Protein AF-A0A9P7K5M2-F1 (afdb_monomer_lite)

Organism: NCBI:txid117069

Radius of gyration: 24.48 Å; chains: 1; bounding box: 54×56×89 Å

Sequence (352 aa):
MKEAHQLIMLIPVVLNLMGNLEMNLSARLATSANVGDLDDLTLRRSIILGNLSLLQVQAAVVSFIASGIALLISLALPRIAVDPPLPVPSNDTSTVNMTARAIYHIMLDPRRPVTPIIYPPPDSSGALTLVNLVMVASTAMIASCLSSIALGSLMCSLIVVCRKYGRDPDNIAPPIASCLGDLFTLCFIGVTSTILILVLHTPVPFILGIVVVLFATTCLIFTLRNKHVRPLLTQGWSPLFGAMVISSGTGIVLDRFVSRYDGFALLAVVISGLPGSVGSILVSRLSTSLHAAALSLAPSIVTAGGSSVPEPSTKLVMMTLLFVTLPVEIIFLAMLHFFGWLHLPFFFVALS

InterPro domains:
  IPR006667 SLC41A/MgtE, integral membrane domain [PF01769] (11-188)
  IPR036739 SLC41A/MgtE divalent cation transporters, integral membrane domain superfamily [G3DSA:1.10.357.20] (1-198)
  IPR036739 SLC41A/MgtE divalent cation transporters, integral membrane domain superfamily [SSF161093] (3-195)
  IPR036739 SLC41A/MgtE divalent cation transporters, integral membrane domain superfamily [SSF161093] (228-344)
  IPR045349 SLC41A divalent cation transporter [PTHR16228] (2-343)

pLDDT: mean 71.44, std 16.45, range [33.62, 95.19]

Structure (mmCIF, N/CA/C/O backbone):
data_AF-A0A9P7K5M2-F1
#
_entry.id   AF-A0A9P7K5M2-F1
#
loop_
_atom_site.group_PDB
_atom_site.id
_atom_site.type_symbol
_atom_site.label_atom_id
_atom_site.label_alt_id
_atom_site.label_comp_id
_atom_site.label_asym_id
_atom_site.label_entity_id
_atom_site.label_seq_id
_atom_site.pdbx_PDB_ins_code
_atom_site.Cartn_x
_atom_site.Cartn_y
_atom_site.Cartn_z
_atom_site.occupancy
_atom_site.B_iso_or_equiv
_atom_site.auth_seq_id
_atom_site.auth_comp_id
_atom_site.auth_asym_id
_atom_site.auth_atom_id
_atom_site.pdbx_PDB_model_num
ATOM 1 N N . MET A 1 1 ? 11.756 0.057 -22.470 1.00 44.62 1 MET A N 1
ATOM 2 C CA . MET A 1 1 ? 11.614 -1.383 -22.120 1.00 44.62 1 MET A CA 1
ATOM 3 C C . MET A 1 1 ? 12.306 -1.781 -20.806 1.00 44.62 1 MET A C 1
ATOM 5 O O . MET A 1 1 ? 11.756 -2.613 -20.099 1.00 44.62 1 MET A O 1
ATOM 9 N N . LYS A 1 2 ? 13.452 -1.186 -20.411 1.00 51.56 2 LYS A N 1
ATOM 10 C CA . LYS A 1 2 ? 14.067 -1.443 -19.083 1.00 51.56 2 LYS A CA 1
ATOM 11 C C . LYS A 1 2 ? 13.142 -1.076 -17.908 1.00 51.56 2 LYS A C 1
ATOM 13 O O . LYS A 1 2 ? 13.060 -1.832 -16.949 1.00 51.56 2 LYS A O 1
ATOM 18 N N . GLU A 1 3 ? 12.413 0.028 -18.029 1.00 55.22 3 GLU A N 1
ATOM 19 C CA . GLU A 1 3 ? 11.471 0.511 -17.005 1.00 55.22 3 GLU A CA 1
ATOM 20 C C . GLU A 1 3 ? 10.227 -0.374 -16.883 1.00 55.22 3 GLU A C 1
ATOM 22 O O . GLU A 1 3 ? 9.698 -0.544 -15.791 1.00 55.22 3 GLU A O 1
ATOM 27 N N . ALA A 1 4 ? 9.800 -1.006 -17.983 1.00 60.38 4 ALA A N 1
ATOM 28 C CA . ALA A 1 4 ? 8.683 -1.948 -17.962 1.00 60.38 4 ALA A CA 1
ATOM 29 C C . ALA A 1 4 ? 9.015 -3.188 -17.113 1.00 60.38 4 ALA A C 1
ATOM 31 O O . ALA A 1 4 ? 8.188 -3.620 -16.322 1.00 60.38 4 ALA A O 1
ATOM 32 N N . HIS A 1 5 ? 10.245 -3.711 -17.200 1.00 63.94 5 HIS A N 1
ATOM 33 C CA . HIS A 1 5 ? 10.688 -4.835 -16.360 1.00 63.94 5 HIS A CA 1
ATOM 34 C C . HIS A 1 5 ? 10.764 -4.445 -14.878 1.00 63.94 5 HIS A C 1
ATOM 36 O O . HIS A 1 5 ? 10.301 -5.183 -14.013 1.00 63.94 5 HIS A O 1
ATOM 42 N N . GLN A 1 6 ? 11.308 -3.259 -14.581 1.00 67.25 6 GLN A N 1
ATOM 43 C CA . GLN A 1 6 ? 11.378 -2.743 -13.208 1.00 67.25 6 GLN A CA 1
ATOM 44 C C . GLN A 1 6 ? 9.984 -2.607 -12.594 1.00 67.25 6 GLN A C 1
ATOM 46 O O . GLN A 1 6 ? 9.783 -2.967 -11.437 1.00 67.25 6 GLN A O 1
ATOM 51 N N . LEU A 1 7 ? 9.014 -2.148 -13.386 1.00 67.44 7 LEU A N 1
ATOM 52 C CA . LEU A 1 7 ? 7.631 -2.053 -12.953 1.00 67.44 7 LEU A CA 1
ATOM 53 C C . LEU A 1 7 ? 6.995 -3.434 -12.738 1.00 67.44 7 LEU A C 1
ATOM 55 O O . LEU A 1 7 ? 6.324 -3.623 -11.732 1.00 67.44 7 LEU A O 1
ATOM 59 N N . ILE A 1 8 ? 7.234 -4.413 -13.619 1.00 69.44 8 ILE A N 1
ATOM 60 C CA . ILE A 1 8 ? 6.672 -5.766 -13.466 1.00 69.44 8 ILE A CA 1
ATOM 61 C C . ILE A 1 8 ? 7.211 -6.463 -12.210 1.00 69.44 8 ILE A C 1
ATOM 63 O O . ILE A 1 8 ? 6.439 -7.062 -11.464 1.00 69.44 8 ILE A O 1
ATOM 67 N N . ME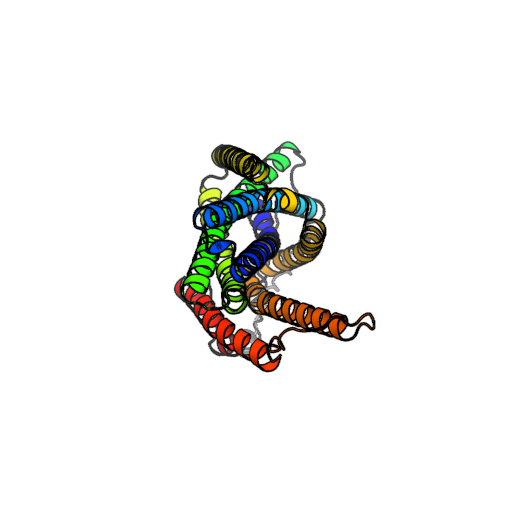T A 1 9 ? 8.509 -6.334 -11.928 1.00 72.00 9 MET A N 1
ATOM 68 C CA . MET A 1 9 ? 9.115 -6.864 -10.702 1.00 72.00 9 MET A CA 1
ATOM 69 C C . MET A 1 9 ? 8.541 -6.204 -9.436 1.00 72.00 9 MET A C 1
ATOM 71 O O . MET A 1 9 ? 8.478 -6.830 -8.378 1.00 72.00 9 MET A O 1
ATOM 75 N N . LEU A 1 10 ? 8.101 -4.948 -9.549 1.00 74.75 10 LEU A N 1
ATOM 76 C CA . LEU A 1 10 ? 7.533 -4.164 -8.458 1.00 74.75 10 LEU A CA 1
ATOM 77 C C . LEU A 1 10 ? 6.061 -4.507 -8.171 1.00 74.75 10 LEU A C 1
ATOM 79 O O . LEU A 1 10 ? 5.619 -4.309 -7.040 1.00 74.75 10 LEU A O 1
ATOM 83 N N . ILE A 1 11 ? 5.313 -5.051 -9.141 1.00 76.56 11 ILE A N 1
ATOM 84 C CA . ILE A 1 11 ? 3.877 -5.353 -8.995 1.00 76.56 11 ILE A CA 1
ATOM 85 C C . ILE A 1 11 ? 3.596 -6.262 -7.780 1.00 76.56 11 ILE A C 1
ATOM 87 O O . ILE A 1 11 ? 2.839 -5.830 -6.911 1.00 76.56 11 ILE A O 1
ATOM 91 N N . PRO A 1 12 ? 4.214 -7.454 -7.620 1.00 75.81 12 PRO A N 1
ATOM 92 C CA . PRO A 1 12 ? 3.943 -8.319 -6.462 1.00 75.81 12 PRO A CA 1
ATOM 93 C C . PRO A 1 12 ? 4.334 -7.679 -5.133 1.00 75.81 12 PRO A C 1
ATOM 95 O O . PRO A 1 12 ? 3.677 -7.874 -4.110 1.00 75.81 12 PRO A O 1
ATOM 98 N N . VAL A 1 13 ? 5.417 -6.899 -5.151 1.00 81.31 13 VAL A N 1
ATOM 99 C CA . VAL A 1 13 ? 5.930 -6.204 -3.972 1.00 81.31 13 VAL A CA 1
ATOM 100 C C . VAL A 1 13 ? 4.923 -5.158 -3.518 1.00 81.31 13 VAL A C 1
ATOM 102 O O . VAL A 1 13 ? 4.489 -5.199 -2.371 1.00 81.31 13 VAL A O 1
ATOM 105 N N . VAL A 1 14 ? 4.496 -4.269 -4.414 1.00 79.50 14 VAL A N 1
ATOM 106 C CA . VAL A 1 14 ? 3.551 -3.196 -4.087 1.00 79.50 14 VAL A CA 1
ATOM 107 C C . VAL A 1 14 ? 2.183 -3.752 -3.711 1.00 79.50 14 VAL A C 1
ATOM 109 O O . VAL A 1 14 ? 1.640 -3.309 -2.706 1.00 79.50 14 VAL A O 1
ATOM 112 N N . LEU A 1 15 ? 1.660 -4.746 -4.438 1.00 77.69 15 LEU A N 1
ATOM 113 C CA . LEU A 1 15 ? 0.367 -5.365 -4.121 1.00 77.69 15 LEU A CA 1
ATOM 114 C C . LEU A 1 15 ? 0.350 -5.957 -2.711 1.00 77.69 15 LEU A C 1
ATOM 116 O O . LEU A 1 15 ? -0.473 -5.572 -1.885 1.00 77.69 15 LEU A O 1
ATOM 120 N N . ASN A 1 16 ? 1.322 -6.818 -2.398 1.00 80.00 16 ASN A N 1
ATOM 121 C CA . ASN A 1 16 ? 1.385 -7.470 -1.093 1.00 80.00 16 ASN A CA 1
ATOM 122 C C . ASN A 1 16 ? 1.543 -6.453 0.048 1.00 80.00 16 ASN A C 1
ATOM 124 O O . ASN A 1 16 ? 0.933 -6.572 1.109 1.00 80.00 16 ASN A O 1
ATOM 128 N N . LEU A 1 17 ? 2.380 -5.434 -0.146 1.00 82.44 17 LEU A N 1
ATOM 129 C CA . LEU A 1 17 ? 2.609 -4.427 0.885 1.00 82.44 17 LEU A CA 1
ATOM 130 C C . LEU A 1 17 ? 1.384 -3.542 1.100 1.00 82.44 17 LEU A C 1
ATOM 132 O O . LEU A 1 17 ? 1.062 -3.217 2.242 1.00 82.44 17 LEU A O 1
ATOM 136 N N . MET A 1 18 ? 0.690 -3.197 0.022 1.00 82.81 18 MET A N 1
ATOM 137 C CA . MET A 1 18 ? -0.519 -2.394 0.070 1.00 82.81 18 MET A CA 1
ATOM 138 C C . MET A 1 18 ? -1.658 -3.130 0.776 1.00 82.81 18 MET A C 1
ATOM 140 O O . MET A 1 18 ? -2.209 -2.604 1.745 1.00 82.81 18 MET A O 1
ATOM 144 N N . GLY A 1 19 ? -1.913 -4.383 0.388 1.00 79.06 19 GLY A N 1
ATOM 145 C CA . GLY A 1 19 ? -2.922 -5.218 1.035 1.00 79.06 19 GLY A CA 1
ATOM 146 C C . GLY A 1 19 ? -2.669 -5.368 2.538 1.00 79.06 19 GLY A C 1
ATOM 147 O O . GLY A 1 19 ? -3.594 -5.264 3.343 1.00 79.06 19 GLY A O 1
ATOM 148 N N . ASN A 1 20 ? -1.403 -5.497 2.955 1.00 81.56 20 ASN A N 1
ATOM 149 C CA . ASN A 1 20 ? -1.042 -5.544 4.376 1.00 81.56 20 ASN A CA 1
ATOM 150 C C . ASN A 1 20 ? -1.343 -4.229 5.119 1.00 81.56 20 ASN A C 1
ATOM 152 O O . ASN A 1 20 ? -1.830 -4.258 6.254 1.00 81.56 20 ASN A O 1
ATOM 156 N N . LEU A 1 21 ? -1.073 -3.073 4.504 1.00 87.06 21 LEU A N 1
ATOM 157 C CA . LEU A 1 21 ? -1.370 -1.764 5.096 1.00 87.06 21 LEU A CA 1
ATOM 158 C C . LEU A 1 21 ? -2.879 -1.536 5.252 1.00 87.06 21 LEU A C 1
ATOM 160 O O . LEU A 1 21 ? -3.339 -1.065 6.296 1.00 87.06 21 LEU A O 1
ATOM 164 N N . GLU A 1 22 ? -3.651 -1.901 4.235 1.00 85.81 22 GLU A N 1
ATOM 165 C CA . GLU A 1 22 ? -5.105 -1.736 4.194 1.00 85.81 22 GLU A CA 1
ATOM 166 C C . GLU A 1 22 ? -5.815 -2.704 5.139 1.00 85.81 22 GLU A C 1
ATOM 168 O O . GLU A 1 22 ? -6.738 -2.314 5.859 1.00 85.81 22 GLU A O 1
ATOM 173 N N . MET A 1 23 ? -5.331 -3.941 5.234 1.00 81.94 23 MET A N 1
ATOM 174 C CA . MET A 1 23 ? -5.816 -4.907 6.214 1.00 81.94 23 MET A CA 1
ATOM 175 C C . MET A 1 23 ? -5.532 -4.435 7.645 1.00 81.94 23 MET A C 1
ATOM 177 O O . MET A 1 23 ? -6.403 -4.519 8.513 1.00 81.94 23 MET A O 1
ATOM 181 N N . ASN A 1 24 ? -4.351 -3.861 7.898 1.00 85.12 24 ASN A N 1
ATOM 182 C CA . ASN A 1 24 ? -4.028 -3.286 9.201 1.00 85.12 24 ASN A CA 1
ATOM 183 C C . ASN A 1 24 ? -4.900 -2.061 9.526 1.00 85.12 24 ASN A C 1
ATOM 185 O O . ASN A 1 24 ? -5.327 -1.886 10.668 1.00 85.12 24 ASN A O 1
ATOM 189 N N . LEU A 1 25 ? -5.189 -1.205 8.540 1.00 89.00 25 LEU A N 1
ATOM 190 C CA . LEU A 1 25 ? -6.173 -0.127 8.675 1.00 89.00 25 LEU A CA 1
ATOM 191 C C . LEU A 1 25 ? -7.558 -0.678 9.051 1.00 89.00 25 LEU A C 1
ATOM 193 O O . LEU A 1 25 ? -8.164 -0.196 10.010 1.00 89.00 25 LEU A O 1
ATOM 197 N N . SER A 1 26 ? -8.032 -1.693 8.326 1.00 85.31 26 SER A N 1
ATOM 198 C CA . SER A 1 26 ? -9.338 -2.318 8.550 1.00 85.31 26 SER A CA 1
ATOM 199 C C . SER A 1 26 ? -9.457 -2.878 9.963 1.00 85.31 26 SER A C 1
ATOM 201 O O . SER A 1 26 ? -10.406 -2.545 10.666 1.00 85.31 26 SER A O 1
ATOM 203 N N . ALA A 1 27 ? -8.482 -3.677 10.406 1.00 83.31 27 ALA A N 1
ATOM 204 C CA . ALA A 1 27 ? -8.499 -4.287 11.735 1.00 83.31 27 ALA A CA 1
ATOM 205 C C . ALA A 1 27 ? -8.528 -3.228 12.854 1.00 83.31 27 ALA A C 1
ATOM 207 O O . ALA A 1 27 ? -9.290 -3.340 13.815 1.00 83.31 27 ALA A O 1
ATOM 208 N N . ARG A 1 28 ? -7.747 -2.146 12.708 1.00 86.38 28 ARG A N 1
ATOM 209 C CA . ARG A 1 28 ? -7.727 -1.038 13.678 1.00 86.38 28 ARG A CA 1
ATOM 210 C C . ARG A 1 28 ? -9.072 -0.330 13.769 1.00 86.38 28 ARG A C 1
ATOM 212 O O . ARG A 1 28 ? -9.585 -0.123 14.864 1.00 86.38 28 ARG A O 1
ATOM 219 N N . LEU A 1 29 ? -9.647 0.036 12.625 1.00 89.06 29 LEU A N 1
ATOM 220 C CA . LEU A 1 29 ? -10.938 0.716 12.584 1.00 89.06 29 LEU A CA 1
ATOM 221 C C . LEU A 1 29 ? -12.078 -0.181 13.066 1.00 89.06 29 LEU A C 1
ATOM 223 O O . LEU A 1 29 ? -12.982 0.316 13.731 1.00 89.06 29 LEU A O 1
ATOM 227 N N . ALA A 1 30 ? -12.032 -1.479 12.776 1.00 84.69 30 ALA A N 1
ATOM 228 C CA . ALA A 1 30 ? -13.006 -2.440 13.273 1.00 84.69 30 ALA A CA 1
ATOM 229 C C . ALA A 1 30 ? -12.915 -2.601 14.799 1.00 84.69 30 ALA A C 1
ATOM 231 O O . ALA A 1 30 ? -13.936 -2.552 15.481 1.00 84.69 30 ALA A O 1
ATOM 232 N N . THR A 1 31 ? -11.698 -2.630 15.354 1.00 86.19 31 THR A N 1
ATOM 233 C CA . THR A 1 31 ? -11.488 -2.608 16.811 1.00 86.19 31 THR A CA 1
ATOM 234 C C . THR A 1 31 ? -12.076 -1.338 17.431 1.00 86.19 31 THR A C 1
ATOM 236 O O . THR A 1 31 ? -12.868 -1.421 18.366 1.00 86.19 31 THR A O 1
ATOM 239 N N . SER A 1 32 ? -11.773 -0.157 16.877 1.00 85.44 32 SER A N 1
ATOM 240 C CA . SER A 1 32 ? -12.361 1.111 17.339 1.00 85.44 32 SER A CA 1
ATOM 241 C C . SER A 1 32 ? -13.887 1.146 17.193 1.00 85.44 32 SER A C 1
ATOM 243 O O . SER A 1 32 ? -14.575 1.729 18.029 1.00 85.44 32 SER A O 1
ATOM 245 N N . ALA A 1 33 ? -14.442 0.510 16.159 1.00 85.25 33 ALA A N 1
ATOM 246 C CA . ALA A 1 33 ? -15.885 0.380 15.988 1.00 85.25 33 ALA A CA 1
ATOM 247 C C . ALA A 1 33 ? -16.508 -0.482 17.091 1.00 85.25 33 ALA A C 1
ATOM 249 O O . ALA A 1 33 ? -17.549 -0.115 17.628 1.00 85.25 33 ALA A O 1
ATOM 250 N N . ASN A 1 34 ? -15.868 -1.599 17.445 1.00 83.44 34 ASN A N 1
ATOM 251 C CA . ASN A 1 34 ? -16.347 -2.521 18.474 1.00 83.44 34 ASN A CA 1
ATOM 252 C C . ASN A 1 34 ? -16.224 -1.927 19.886 1.00 83.44 34 ASN A C 1
ATOM 254 O O . ASN A 1 34 ? -17.122 -2.124 20.702 1.00 83.44 34 ASN A O 1
ATOM 258 N N . VAL A 1 35 ? -15.189 -1.120 20.139 1.00 85.69 35 VAL A N 1
ATOM 259 C CA . VAL A 1 35 ? -15.031 -0.337 21.381 1.00 85.69 35 VAL A CA 1
ATOM 260 C C . VAL A 1 35 ? -16.064 0.798 21.495 1.00 85.69 35 VAL A C 1
ATOM 262 O O . VAL A 1 35 ? -16.379 1.229 22.600 1.00 85.69 35 VAL A O 1
ATOM 265 N N . GLY A 1 36 ? -16.647 1.250 20.379 1.00 84.12 36 GLY A N 1
ATOM 266 C CA . GLY A 1 36 ? -17.637 2.336 20.348 1.00 84.12 36 GLY A CA 1
ATOM 267 C C . GLY A 1 36 ? -17.045 3.730 20.112 1.00 84.12 36 GLY A C 1
ATOM 268 O O . GLY A 1 36 ? -17.782 4.711 20.061 1.00 84.12 36 GLY A O 1
ATOM 269 N N . ASP A 1 37 ? -15.737 3.839 19.860 1.00 85.75 37 ASP A N 1
ATOM 270 C CA . ASP A 1 37 ? -15.067 5.116 19.560 1.00 85.75 37 ASP A CA 1
ATOM 271 C C . ASP A 1 37 ? -15.611 5.789 18.283 1.00 85.75 37 ASP A C 1
ATOM 273 O O . ASP A 1 37 ? -15.456 6.994 18.077 1.00 85.75 37 ASP A O 1
ATOM 277 N N . LEU A 1 38 ? -16.244 5.010 17.397 1.00 87.62 38 LEU A N 1
ATOM 278 C CA . LEU A 1 38 ? -16.845 5.508 16.157 1.00 87.62 38 LEU A CA 1
ATOM 279 C C . LEU A 1 38 ? -18.296 5.996 16.318 1.00 87.62 38 LEU A C 1
ATOM 281 O O . LEU A 1 38 ? -18.880 6.461 15.332 1.00 87.62 38 LEU A O 1
ATOM 285 N N . ASP A 1 39 ? -18.886 5.897 17.511 1.00 88.00 39 ASP A N 1
ATOM 286 C CA . ASP A 1 39 ? -20.265 6.335 17.746 1.00 88.00 39 ASP A CA 1
ATOM 287 C C . ASP A 1 39 ? -20.352 7.867 17.860 1.00 88.00 39 ASP A C 1
ATOM 289 O O . ASP A 1 39 ? -21.300 8.476 17.357 1.00 88.00 39 ASP A O 1
ATOM 293 N N . ASP A 1 40 ? -19.319 8.512 18.416 1.00 90.56 40 ASP A N 1
ATOM 294 C CA . ASP A 1 40 ? -19.197 9.970 18.400 1.00 90.56 40 ASP A CA 1
ATOM 295 C C . ASP A 1 40 ? -18.689 10.489 17.045 1.00 90.56 40 ASP A C 1
ATOM 297 O O . ASP A 1 40 ? -17.671 10.052 16.508 1.00 90.56 40 ASP A O 1
ATOM 301 N N . LEU A 1 41 ? -19.377 11.492 16.493 1.00 87.88 41 LEU A N 1
ATOM 302 C CA . LEU A 1 41 ? -19.082 12.047 15.172 1.00 87.88 41 LEU A CA 1
ATOM 303 C C . LEU A 1 41 ? -17.735 12.776 15.120 1.00 87.88 41 LEU A C 1
ATOM 305 O O . LEU A 1 41 ? -17.086 12.767 14.066 1.00 87.88 41 LEU A O 1
ATOM 309 N N . THR A 1 42 ? -17.319 13.425 16.212 1.00 89.88 42 THR A N 1
ATOM 310 C CA . THR A 1 42 ? -16.059 14.179 16.236 1.00 89.88 42 THR A CA 1
ATOM 311 C C . THR A 1 42 ? -14.863 13.247 16.375 1.00 89.88 42 THR A C 1
ATOM 313 O O . THR A 1 42 ? -13.918 13.339 15.581 1.00 89.88 42 THR A O 1
ATOM 316 N N . LEU A 1 43 ? -14.954 12.276 17.285 1.00 89.69 43 LEU A N 1
ATOM 317 C CA . LEU A 1 43 ? -13.951 11.237 17.468 1.00 89.69 43 LEU A CA 1
ATOM 318 C C . LEU A 1 43 ? -13.832 10.353 16.223 1.00 89.69 43 LEU A C 1
ATOM 320 O O . LEU A 1 43 ? -12.728 10.177 15.706 1.00 89.69 43 LEU A O 1
ATOM 324 N N . ARG A 1 44 ? -14.957 9.916 15.642 1.00 92.62 44 ARG A N 1
ATOM 325 C CA . ARG A 1 44 ? -14.985 9.150 14.388 1.00 92.62 44 ARG A CA 1
ATOM 326 C C . ARG A 1 44 ? -14.240 9.854 13.263 1.00 92.62 44 ARG A C 1
ATOM 328 O O . ARG A 1 44 ? -13.422 9.232 12.590 1.00 92.62 44 ARG A O 1
ATOM 335 N N . ARG A 1 45 ? -14.512 11.144 13.028 1.00 91.75 45 ARG A N 1
ATOM 336 C CA . ARG A 1 45 ? -13.825 11.910 11.972 1.00 91.75 45 ARG A CA 1
ATOM 337 C C . ARG A 1 45 ? -12.329 12.021 12.247 1.00 91.75 45 ARG A C 1
ATOM 339 O O . ARG A 1 45 ? -11.545 11.852 11.319 1.00 91.75 45 ARG A O 1
ATOM 346 N N . SER A 1 46 ? -11.940 12.260 13.499 1.00 92.19 46 SER A N 1
ATOM 347 C CA . SER A 1 46 ? -10.531 12.318 13.897 1.00 92.19 46 SER A CA 1
ATOM 348 C C . SER A 1 46 ? -9.815 10.983 13.658 1.00 92.19 46 SER A C 1
ATOM 350 O O . SER A 1 46 ? -8.740 10.963 13.059 1.00 92.19 46 SER A O 1
ATOM 352 N N . ILE A 1 47 ? -10.426 9.860 14.046 1.00 92.12 47 ILE A N 1
ATOM 353 C CA . ILE A 1 47 ? -9.865 8.515 13.861 1.00 92.12 47 ILE A CA 1
ATOM 354 C C . ILE A 1 47 ? -9.780 8.158 12.373 1.00 92.12 47 ILE A C 1
ATOM 356 O O . ILE A 1 47 ? -8.725 7.714 11.922 1.00 92.12 47 ILE A O 1
ATOM 360 N N . ILE A 1 48 ? -10.849 8.376 11.600 1.00 93.50 48 ILE A N 1
ATOM 361 C CA . ILE A 1 48 ? -10.890 8.053 10.166 1.00 93.50 48 ILE A CA 1
ATOM 362 C C . ILE A 1 48 ? -9.864 8.882 9.395 1.00 93.50 48 ILE A C 1
ATOM 364 O O . ILE A 1 48 ? -9.032 8.319 8.689 1.00 93.50 48 ILE A O 1
ATOM 368 N N . LEU A 1 49 ? -9.880 10.211 9.546 1.00 93.75 49 LEU A N 1
ATOM 369 C CA . LEU A 1 49 ? -8.966 11.082 8.805 1.00 93.75 49 LEU A CA 1
ATOM 370 C C . LEU A 1 49 ? -7.512 10.858 9.217 1.00 93.75 49 LEU A C 1
ATOM 372 O O . LEU A 1 49 ? -6.638 10.861 8.357 1.00 93.75 49 LEU A O 1
ATOM 376 N N . GLY A 1 50 ? -7.249 10.632 10.509 1.00 93.62 50 GLY A N 1
ATOM 377 C CA . GLY A 1 50 ? -5.902 10.328 10.987 1.00 93.62 50 GLY A CA 1
ATOM 378 C C . GLY A 1 50 ? -5.371 9.012 10.428 1.00 93.62 50 GLY A C 1
ATOM 379 O O . GLY A 1 50 ? -4.225 8.936 9.997 1.00 93.62 50 GLY A O 1
ATOM 380 N N . ASN A 1 51 ? -6.196 7.966 10.401 1.00 93.62 51 ASN A N 1
ATOM 381 C CA . ASN A 1 51 ? -5.777 6.684 9.849 1.00 93.62 51 ASN A CA 1
ATOM 382 C C . ASN A 1 51 ? -5.635 6.726 8.319 1.00 93.62 51 ASN A C 1
ATOM 384 O O . ASN A 1 51 ? -4.720 6.104 7.783 1.00 93.62 51 ASN A O 1
ATOM 388 N N . LEU A 1 52 ? -6.471 7.499 7.618 1.00 94.00 52 LEU A N 1
ATOM 389 C CA . LEU A 1 52 ? -6.338 7.694 6.175 1.00 94.00 52 LEU A CA 1
ATOM 390 C C . LEU A 1 52 ? -5.063 8.476 5.827 1.00 94.00 52 LEU A C 1
ATOM 392 O O . LEU A 1 52 ? -4.353 8.095 4.900 1.00 94.00 52 LEU A O 1
ATOM 396 N N . SER A 1 53 ? -4.718 9.520 6.591 1.00 94.88 53 SER A N 1
ATOM 397 C CA . SER A 1 53 ? -3.457 10.249 6.399 1.00 94.88 53 SER A CA 1
ATOM 398 C C . SER A 1 53 ? -2.239 9.384 6.713 1.00 94.88 53 SER A C 1
ATOM 400 O O . SER A 1 53 ? -1.242 9.451 5.998 1.00 94.88 53 SER A O 1
ATOM 402 N N . LEU A 1 54 ? -2.320 8.539 7.745 1.00 94.56 54 LEU A N 1
ATOM 403 C CA . LEU A 1 54 ? -1.275 7.566 8.045 1.00 94.56 54 LEU A CA 1
ATOM 404 C C . LEU A 1 54 ? -1.089 6.580 6.887 1.00 94.56 54 LEU A C 1
ATOM 406 O O . LEU A 1 54 ? 0.051 6.321 6.506 1.00 94.56 54 LEU A O 1
ATOM 410 N N . LEU A 1 55 ? -2.185 6.073 6.310 1.00 93.56 55 LEU A N 1
ATOM 411 C CA . LEU A 1 55 ? -2.129 5.165 5.165 1.00 93.56 55 LEU A CA 1
ATOM 412 C C . LEU A 1 55 ? -1.391 5.811 3.982 1.00 93.56 55 LEU A C 1
ATOM 414 O O . LEU A 1 55 ? -0.561 5.151 3.366 1.00 93.56 55 LEU A O 1
ATOM 418 N N . GLN A 1 56 ? -1.612 7.105 3.715 1.00 94.94 56 GLN A N 1
ATOM 419 C CA . GLN A 1 56 ? -0.887 7.834 2.662 1.00 94.94 56 GLN A CA 1
ATOM 420 C C . GLN A 1 56 ? 0.619 7.911 2.922 1.00 94.94 56 GLN A C 1
ATOM 422 O O . GLN A 1 56 ? 1.423 7.692 2.018 1.00 94.94 56 GLN A O 1
ATOM 427 N N . VAL A 1 57 ? 1.018 8.199 4.164 1.00 94.38 57 VAL A N 1
ATOM 428 C CA . VAL A 1 57 ? 2.439 8.240 4.545 1.00 94.38 57 VAL A CA 1
ATOM 429 C C . VAL A 1 57 ? 3.077 6.865 4.374 1.00 94.38 57 VAL A C 1
ATOM 431 O O . VAL A 1 57 ? 4.155 6.753 3.792 1.00 94.38 57 VAL A O 1
ATOM 434 N N . GLN A 1 58 ? 2.410 5.817 4.862 1.00 93.19 58 GLN A N 1
ATOM 435 C CA . GLN A 1 58 ? 2.902 4.446 4.766 1.00 93.19 58 GLN A CA 1
ATOM 436 C C . GLN A 1 58 ? 3.013 4.006 3.302 1.00 93.19 58 GLN A C 1
ATOM 438 O O . GLN A 1 58 ? 4.079 3.546 2.906 1.00 93.19 58 GLN A O 1
ATOM 443 N N . ALA A 1 59 ? 1.983 4.227 2.480 1.00 91.50 59 ALA A N 1
ATOM 444 C CA . ALA A 1 59 ? 1.998 3.891 1.056 1.00 91.50 59 ALA A CA 1
ATOM 445 C C . ALA A 1 59 ? 3.145 4.595 0.309 1.00 91.50 59 ALA A C 1
ATOM 447 O O . ALA A 1 59 ? 3.911 3.944 -0.400 1.00 91.50 59 ALA A O 1
ATOM 448 N N . ALA A 1 60 ? 3.334 5.900 0.528 1.00 92.56 60 ALA A N 1
ATOM 449 C CA . ALA A 1 60 ? 4.399 6.665 -0.117 1.00 92.56 60 ALA A CA 1
ATOM 450 C C . ALA A 1 60 ? 5.804 6.157 0.260 1.00 92.56 60 ALA A C 1
ATOM 452 O O . ALA A 1 60 ? 6.639 5.934 -0.618 1.00 92.56 60 ALA A O 1
ATOM 453 N N . VAL A 1 61 ? 6.066 5.942 1.556 1.00 92.38 61 VAL A N 1
ATOM 454 C CA . VAL A 1 61 ? 7.369 5.457 2.049 1.00 92.38 61 VAL A CA 1
ATOM 455 C C . VAL A 1 61 ? 7.656 4.050 1.535 1.00 92.38 61 VAL A C 1
ATOM 457 O O . VAL A 1 61 ? 8.751 3.766 1.052 1.00 92.38 61 VAL A O 1
ATOM 460 N N . VAL A 1 62 ? 6.665 3.167 1.613 1.00 91.12 62 VAL A N 1
ATOM 461 C CA . VAL A 1 62 ? 6.804 1.764 1.234 1.00 91.12 62 VAL A CA 1
ATOM 462 C C . VAL A 1 62 ? 7.031 1.616 -0.270 1.00 91.12 62 VAL A C 1
ATOM 464 O O . VAL A 1 62 ? 7.948 0.897 -0.667 1.00 91.12 62 VAL A O 1
ATOM 467 N N . SER A 1 63 ? 6.288 2.349 -1.102 1.00 89.25 63 SER A N 1
ATOM 468 C CA . SER A 1 63 ? 6.474 2.358 -2.560 1.00 89.25 63 SER A CA 1
ATOM 469 C C . SER A 1 63 ? 7.828 2.931 -2.979 1.00 89.25 63 SER A C 1
ATOM 471 O O . SER A 1 63 ? 8.455 2.420 -3.911 1.00 89.25 63 SER A O 1
ATOM 473 N N . PHE A 1 64 ? 8.322 3.956 -2.277 1.00 90.38 64 PHE A N 1
ATOM 474 C CA . PHE A 1 64 ? 9.653 4.509 -2.523 1.00 90.38 64 PHE A CA 1
ATOM 475 C C . PHE A 1 64 ? 10.758 3.486 -2.222 1.00 90.38 64 PHE A C 1
ATOM 477 O O . PHE A 1 64 ? 11.626 3.239 -3.062 1.00 90.38 64 PHE A O 1
ATOM 484 N N . ILE A 1 65 ? 10.697 2.834 -1.055 1.00 90.38 65 ILE A N 1
ATOM 485 C CA . ILE A 1 65 ? 11.669 1.804 -0.659 1.00 90.38 65 ILE A CA 1
ATOM 486 C C . ILE A 1 65 ? 11.606 0.605 -1.612 1.00 90.38 65 ILE A C 1
ATOM 488 O O . ILE A 1 65 ? 12.647 0.144 -2.080 1.00 90.38 65 ILE A O 1
ATOM 492 N N . ALA A 1 66 ? 10.403 0.135 -1.952 1.00 86.69 66 ALA A N 1
ATOM 493 C CA . ALA A 1 66 ? 10.209 -0.972 -2.885 1.00 86.69 66 ALA A CA 1
ATOM 494 C C . ALA A 1 66 ? 10.815 -0.669 -4.267 1.00 86.69 66 ALA A C 1
ATOM 496 O O . ALA A 1 66 ? 11.480 -1.525 -4.850 1.00 86.69 66 ALA A O 1
ATOM 497 N N . SER A 1 67 ? 10.673 0.568 -4.753 1.00 85.44 67 SER A N 1
ATOM 498 C CA . SER A 1 67 ? 11.291 1.017 -6.009 1.00 85.44 67 SER A CA 1
ATOM 499 C C . SER A 1 67 ? 12.823 1.019 -5.932 1.00 85.44 67 SER A C 1
ATOM 501 O O . SER A 1 67 ? 13.494 0.599 -6.875 1.00 85.44 67 SER A O 1
ATOM 503 N N . GLY A 1 68 ? 13.390 1.430 -4.793 1.00 85.00 68 GLY A N 1
ATOM 504 C CA . GLY A 1 68 ? 14.831 1.354 -4.540 1.00 85.00 68 GLY A CA 1
ATOM 505 C C . GLY A 1 68 ? 15.358 -0.083 -4.537 1.00 85.00 68 GLY A C 1
ATOM 506 O O . GLY A 1 68 ? 16.363 -0.373 -5.184 1.00 85.00 68 GLY A O 1
ATOM 507 N N . ILE A 1 69 ? 14.652 -1.002 -3.873 1.00 83.31 69 ILE A N 1
ATOM 508 C CA . ILE A 1 69 ? 15.002 -2.429 -3.850 1.00 83.31 69 ILE A CA 1
ATOM 509 C C . ILE A 1 69 ? 14.910 -3.038 -5.252 1.00 83.31 69 ILE A C 1
ATOM 511 O O . ILE A 1 69 ? 15.839 -3.723 -5.674 1.00 83.31 69 ILE A O 1
ATOM 515 N N . ALA A 1 70 ? 13.846 -2.748 -6.004 1.00 78.88 70 ALA A N 1
ATOM 516 C CA . ALA A 1 70 ? 13.698 -3.219 -7.379 1.00 78.88 70 ALA A CA 1
ATOM 517 C C . ALA A 1 70 ? 14.857 -2.745 -8.274 1.00 78.88 70 ALA A C 1
ATOM 519 O O . ALA A 1 70 ? 15.355 -3.511 -9.102 1.00 78.88 70 ALA A O 1
ATOM 520 N N . LEU A 1 71 ? 15.347 -1.514 -8.077 1.00 78.50 71 LEU A N 1
ATOM 521 C CA . LEU A 1 71 ? 16.532 -1.014 -8.774 1.00 78.50 71 LEU A CA 1
ATOM 522 C C . LEU A 1 71 ? 17.797 -1.768 -8.361 1.00 78.50 71 LEU A C 1
ATOM 524 O O . LEU A 1 71 ? 18.542 -2.204 -9.237 1.00 78.50 71 LEU A O 1
ATOM 528 N N . LEU A 1 72 ? 18.034 -1.949 -7.058 1.00 80.56 72 LEU A N 1
ATOM 529 C CA . LEU A 1 72 ? 19.194 -2.693 -6.555 1.00 80.56 72 LEU A CA 1
ATOM 530 C C . LEU A 1 72 ? 19.228 -4.119 -7.116 1.00 80.56 72 LEU A C 1
ATOM 532 O O . LEU A 1 72 ? 20.268 -4.568 -7.590 1.00 80.56 72 LEU A O 1
ATOM 536 N N . ILE A 1 73 ? 18.081 -4.797 -7.136 1.00 75.75 73 ILE A N 1
ATOM 537 C CA . ILE A 1 73 ? 17.927 -6.135 -7.718 1.00 75.75 73 ILE A CA 1
ATOM 538 C C . ILE A 1 73 ? 18.197 -6.104 -9.227 1.00 75.75 73 ILE A C 1
ATOM 540 O O . ILE A 1 73 ? 18.939 -6.941 -9.739 1.00 75.75 73 ILE A O 1
ATOM 544 N N . SER A 1 74 ? 17.654 -5.109 -9.934 1.00 70.06 74 SER A N 1
ATOM 545 C CA . SER A 1 74 ? 17.870 -4.926 -11.376 1.00 70.06 74 SER A CA 1
ATOM 546 C C . SER A 1 74 ? 19.330 -4.645 -11.742 1.00 70.06 74 SER A C 1
ATOM 548 O O . SER A 1 74 ? 19.732 -4.917 -12.871 1.00 70.06 74 SER A O 1
ATOM 550 N N . LEU A 1 75 ? 20.106 -4.066 -10.820 1.00 72.19 75 LEU A N 1
ATOM 551 C CA . LEU A 1 75 ? 21.537 -3.817 -10.988 1.00 72.19 75 LEU A CA 1
ATOM 552 C C . LEU A 1 75 ? 22.377 -5.051 -10.630 1.00 72.19 75 LEU A C 1
ATOM 554 O O . LEU A 1 75 ? 23.387 -5.308 -11.279 1.00 72.19 75 LEU A O 1
ATOM 558 N N . ALA A 1 76 ? 21.968 -5.798 -9.602 1.00 71.69 76 ALA A N 1
ATOM 559 C CA . ALA A 1 76 ? 22.710 -6.940 -9.076 1.00 71.69 76 ALA A CA 1
ATOM 560 C C . ALA A 1 76 ? 22.545 -8.222 -9.908 1.00 71.69 76 ALA A C 1
ATOM 562 O O . ALA A 1 76 ? 23.469 -9.031 -9.955 1.00 71.69 76 ALA A O 1
ATOM 563 N N . LEU A 1 77 ? 21.392 -8.434 -10.553 1.00 61.09 77 LEU A N 1
ATOM 564 C CA . LEU A 1 77 ? 21.156 -9.608 -11.396 1.00 61.09 77 LEU A CA 1
ATOM 565 C C . LEU A 1 77 ? 21.737 -9.386 -12.805 1.00 61.09 77 LEU A C 1
ATOM 567 O O . LEU A 1 77 ? 21.233 -8.531 -13.541 1.00 61.09 77 LEU A O 1
ATOM 571 N N . PRO A 1 78 ? 22.740 -10.179 -13.243 1.00 49.16 78 PRO A N 1
ATOM 572 C CA . PRO A 1 78 ? 23.120 -10.232 -14.648 1.00 49.16 78 PRO A CA 1
ATOM 573 C C . PRO A 1 78 ? 21.889 -10.678 -15.432 1.00 49.16 78 PRO A C 1
ATOM 575 O O . PRO A 1 78 ? 21.301 -11.718 -15.122 1.00 49.16 78 PRO A O 1
ATOM 578 N N . ARG A 1 79 ? 21.471 -9.899 -16.435 1.00 52.47 79 ARG A N 1
ATOM 579 C CA . ARG A 1 79 ? 20.427 -10.355 -17.356 1.00 52.47 79 ARG A CA 1
ATOM 580 C C . ARG A 1 79 ? 20.945 -11.633 -18.002 1.00 52.47 79 ARG A C 1
ATOM 582 O O . ARG A 1 79 ? 21.889 -11.573 -18.784 1.00 52.47 79 ARG A O 1
ATOM 589 N N . ILE A 1 80 ? 20.380 -12.778 -17.624 1.00 39.97 80 ILE A N 1
ATOM 590 C CA . ILE A 1 80 ? 20.724 -14.062 -18.230 1.00 39.97 80 ILE A CA 1
ATOM 591 C C . ILE A 1 80 ? 20.304 -13.942 -19.692 1.00 39.97 80 ILE A C 1
ATOM 593 O O . ILE A 1 80 ? 19.111 -13.914 -19.999 1.00 39.97 80 ILE A O 1
ATOM 597 N N . ALA A 1 81 ? 21.292 -13.782 -20.571 1.00 37.97 81 ALA A N 1
ATOM 598 C CA . ALA A 1 81 ? 21.105 -13.929 -21.999 1.00 37.97 81 ALA A CA 1
ATOM 599 C C . ALA A 1 81 ? 20.570 -15.345 -22.211 1.00 37.97 81 ALA A C 1
ATOM 601 O O . ALA A 1 81 ? 21.249 -16.319 -21.899 1.00 37.97 81 ALA A O 1
ATOM 602 N N . VAL A 1 82 ? 19.316 -15.455 -22.639 1.00 44.06 82 VAL A N 1
ATOM 603 C CA . VAL A 1 82 ? 18.804 -16.735 -23.117 1.00 44.06 82 VAL A CA 1
ATOM 604 C C . VAL A 1 82 ? 19.527 -17.031 -24.419 1.00 44.06 82 VAL A C 1
ATOM 606 O O . VAL A 1 82 ? 19.687 -16.132 -25.247 1.00 44.06 82 VAL A O 1
ATOM 609 N N . ASP A 1 83 ? 20.015 -18.263 -24.530 1.00 33.62 83 ASP A N 1
ATOM 610 C CA . ASP A 1 83 ? 20.858 -18.727 -25.623 1.00 33.62 83 ASP A CA 1
ATOM 611 C C . ASP A 1 83 ? 20.306 -18.312 -26.997 1.00 33.62 83 ASP A C 1
ATOM 613 O O . ASP A 1 83 ? 19.081 -18.278 -27.190 1.00 33.62 83 ASP A O 1
ATOM 617 N N . PRO A 1 84 ? 21.188 -17.999 -27.966 1.00 36.34 84 PRO A N 1
ATOM 618 C CA . PRO A 1 84 ? 20.761 -17.711 -29.325 1.00 36.34 84 PRO A CA 1
ATOM 619 C C . PRO A 1 84 ? 19.891 -18.862 -29.853 1.00 36.34 84 PRO A C 1
ATOM 621 O O . PRO A 1 84 ? 20.129 -20.024 -29.506 1.00 36.34 84 PRO A O 1
ATOM 624 N N . PRO A 1 85 ? 18.874 -18.563 -30.682 1.00 42.59 85 PRO A N 1
ATOM 625 C CA . PRO A 1 85 ? 18.015 -19.597 -31.236 1.00 42.59 85 PRO A CA 1
ATOM 626 C C . PRO A 1 85 ? 18.883 -20.644 -31.940 1.00 42.59 85 PRO A C 1
ATOM 628 O O . PRO A 1 85 ? 19.766 -20.299 -32.727 1.00 42.59 85 PRO A O 1
ATOM 631 N N . LEU A 1 86 ? 18.643 -21.920 -31.619 1.00 48.06 86 LEU A N 1
ATOM 632 C CA . LEU A 1 86 ? 19.335 -23.043 -32.248 1.00 48.06 86 LEU A CA 1
ATOM 633 C C . LEU A 1 86 ? 19.263 -22.911 -33.781 1.00 48.06 86 LEU A C 1
ATOM 635 O O . LEU A 1 86 ? 18.222 -22.486 -34.296 1.00 48.06 86 LEU A O 1
ATOM 639 N N . PRO A 1 87 ? 20.329 -23.284 -34.516 1.00 40.38 87 PRO A N 1
ATOM 640 C CA . PRO A 1 87 ? 20.345 -23.199 -35.970 1.00 40.38 87 PRO A CA 1
ATOM 641 C C . PRO A 1 87 ? 19.142 -23.943 -36.549 1.00 40.38 87 PRO A C 1
ATOM 643 O O . PRO A 1 87 ? 18.911 -25.111 -36.230 1.00 40.38 87 PRO A O 1
ATOM 646 N N . VAL A 1 88 ? 18.367 -23.261 -37.392 1.00 48.44 88 VAL A N 1
ATOM 647 C CA . VAL A 1 88 ? 17.278 -23.884 -38.150 1.00 48.44 88 VAL A CA 1
ATOM 648 C C . VAL A 1 88 ? 17.894 -24.996 -39.011 1.00 48.44 88 VAL A C 1
ATOM 650 O O . VAL A 1 88 ? 18.802 -24.694 -39.789 1.00 48.44 88 VAL A O 1
ATOM 653 N N . PRO A 1 89 ? 17.455 -26.267 -38.895 1.00 46.28 89 PRO A N 1
ATOM 654 C CA . PRO A 1 89 ? 17.944 -27.324 -39.767 1.00 46.28 89 PRO A CA 1
ATOM 655 C C . PRO A 1 89 ? 17.575 -26.972 -41.207 1.00 46.28 89 PRO A C 1
ATOM 657 O O . PRO A 1 89 ? 16.411 -26.691 -41.501 1.00 46.28 89 PRO A O 1
ATOM 660 N N . SER A 1 90 ? 18.570 -26.960 -42.091 1.00 42.75 90 SER A N 1
ATOM 661 C CA . SER A 1 90 ? 18.382 -26.767 -43.525 1.00 42.75 90 SER A CA 1
ATOM 662 C C . SER A 1 90 ? 17.364 -27.772 -44.065 1.00 42.75 90 SER A C 1
ATOM 664 O O . SER A 1 90 ? 17.414 -28.957 -43.737 1.00 42.75 90 SER A O 1
ATOM 666 N N . ASN A 1 91 ? 16.427 -27.266 -44.868 1.00 51.00 91 ASN A N 1
ATOM 667 C CA . ASN A 1 91 ? 15.397 -28.038 -45.551 1.00 51.00 91 ASN A CA 1
ATOM 668 C C . ASN A 1 91 ? 16.003 -29.225 -46.306 1.00 51.00 91 ASN A C 1
ATOM 670 O O . ASN A 1 91 ? 16.560 -29.019 -47.376 1.00 51.00 91 ASN A O 1
ATOM 674 N N . ASP A 1 92 ? 15.781 -30.442 -45.809 1.00 40.03 92 ASP A N 1
ATOM 675 C CA . ASP A 1 92 ? 15.816 -31.644 -46.635 1.00 40.03 92 ASP A CA 1
ATOM 676 C C . ASP A 1 92 ? 14.553 -32.498 -46.422 1.00 40.03 92 ASP A C 1
ATOM 678 O O . ASP A 1 92 ? 14.239 -33.033 -45.357 1.00 40.03 92 ASP A O 1
ATOM 682 N N . THR A 1 93 ? 13.792 -32.512 -47.509 1.00 47.31 93 THR A N 1
ATOM 683 C CA . THR A 1 93 ? 12.697 -33.354 -47.994 1.00 47.31 93 THR A CA 1
ATOM 684 C C . THR A 1 93 ? 12.380 -34.661 -47.241 1.00 47.31 93 THR A C 1
ATOM 686 O O . THR A 1 93 ? 13.168 -35.599 -47.222 1.00 47.31 93 THR A O 1
ATOM 689 N N . SER A 1 94 ? 11.143 -34.790 -46.738 1.00 43.56 94 SER A N 1
ATOM 690 C CA . SER A 1 94 ? 10.344 -36.037 -46.804 1.00 43.56 94 SER A CA 1
ATOM 691 C C . SER A 1 94 ? 8.904 -35.794 -46.319 1.00 43.56 94 SER A C 1
ATOM 693 O O . SER A 1 94 ? 8.629 -35.513 -45.152 1.00 43.56 94 SER A O 1
ATOM 695 N N . THR A 1 95 ? 7.961 -35.901 -47.253 1.00 45.56 95 THR A N 1
ATOM 696 C CA . THR A 1 95 ? 6.528 -35.570 -47.137 1.00 45.56 95 THR A CA 1
ATOM 697 C C . THR A 1 95 ? 5.722 -36.479 -46.199 1.00 45.56 95 THR A C 1
ATOM 699 O O . THR A 1 95 ? 4.582 -36.160 -45.876 1.00 45.56 95 THR A O 1
ATOM 702 N N . VAL A 1 96 ? 6.308 -37.565 -45.688 1.00 44.81 96 VAL A N 1
ATOM 703 C CA . VAL A 1 96 ? 5.633 -38.514 -44.780 1.00 44.81 96 VAL A CA 1
ATOM 704 C C . VAL A 1 96 ? 5.643 -38.038 -43.318 1.00 44.81 96 VAL A C 1
ATOM 706 O O . VAL A 1 96 ? 4.777 -38.408 -42.533 1.00 44.81 96 VAL A O 1
ATOM 709 N N . ASN A 1 97 ? 6.544 -37.122 -42.954 1.00 53.38 97 ASN A N 1
ATOM 710 C CA . ASN A 1 97 ? 6.625 -36.589 -41.592 1.00 53.38 97 ASN A CA 1
ATOM 711 C C . ASN A 1 97 ? 5.691 -35.398 -41.334 1.00 53.38 97 ASN A C 1
ATOM 713 O O . ASN A 1 97 ? 5.656 -34.898 -40.216 1.00 53.38 97 ASN A O 1
ATOM 717 N N . MET A 1 98 ? 4.946 -34.913 -42.331 1.00 46.19 98 MET A N 1
ATOM 718 C CA . MET A 1 98 ? 4.170 -33.673 -42.211 1.00 46.19 98 MET A CA 1
ATOM 719 C C . MET A 1 98 ? 2.876 -33.864 -41.403 1.00 46.19 98 MET A C 1
ATOM 721 O O . MET A 1 98 ? 2.534 -33.006 -40.597 1.00 46.19 98 MET A O 1
ATOM 725 N N . THR A 1 99 ? 2.209 -35.015 -41.528 1.00 45.25 99 THR A N 1
ATOM 726 C CA . THR A 1 99 ? 1.002 -35.351 -40.749 1.00 45.25 99 THR A CA 1
ATOM 727 C C . THR A 1 99 ? 1.342 -35.767 -39.320 1.00 45.25 99 THR A C 1
ATOM 729 O O . THR A 1 99 ? 0.706 -35.295 -38.383 1.00 45.25 99 THR A O 1
ATOM 732 N N . ALA A 1 100 ? 2.402 -36.559 -39.127 1.00 46.12 100 ALA A N 1
ATOM 733 C CA . ALA A 1 100 ? 2.904 -36.905 -37.797 1.00 46.12 100 ALA A CA 1
ATOM 734 C C . ALA A 1 100 ? 3.441 -35.673 -37.045 1.00 46.12 100 ALA A C 1
ATOM 736 O O . ALA A 1 100 ? 3.141 -35.503 -35.866 1.00 46.12 100 ALA A O 1
ATOM 737 N N . ARG A 1 101 ? 4.157 -34.760 -37.726 1.00 49.75 101 ARG A N 1
ATOM 738 C CA . ARG A 1 101 ? 4.582 -33.473 -37.145 1.00 49.75 101 ARG A CA 1
ATOM 739 C C . ARG A 1 101 ? 3.406 -32.548 -36.870 1.00 49.75 101 ARG A C 1
ATOM 741 O O . ARG A 1 101 ? 3.409 -31.917 -35.824 1.00 49.75 101 ARG A O 1
ATOM 748 N N . ALA A 1 102 ? 2.399 -32.482 -37.741 1.00 48.22 102 ALA A N 1
ATOM 749 C CA . ALA A 1 102 ? 1.200 -31.684 -37.486 1.00 48.22 102 ALA A CA 1
ATOM 750 C C . ALA A 1 102 ? 0.435 -32.189 -36.253 1.00 48.22 102 ALA A C 1
ATOM 752 O O . ALA A 1 102 ? 0.049 -31.389 -35.412 1.00 48.22 102 ALA A O 1
ATOM 753 N N . ILE A 1 103 ? 0.292 -33.508 -36.088 1.00 45.97 103 ILE A N 1
ATOM 754 C CA . ILE A 1 103 ? -0.361 -34.103 -34.912 1.00 45.97 103 ILE A CA 1
ATOM 755 C C . ILE A 1 103 ? 0.472 -33.869 -33.641 1.00 45.97 103 ILE A C 1
ATOM 757 O O . ILE A 1 103 ? -0.090 -33.536 -32.601 1.00 45.97 103 ILE A O 1
ATOM 761 N N . TYR A 1 104 ? 1.804 -33.948 -33.725 1.00 45.34 104 TYR A N 1
ATOM 762 C CA . TYR A 1 104 ? 2.696 -33.633 -32.602 1.00 45.34 104 TYR A CA 1
ATOM 763 C C . TYR A 1 104 ? 2.651 -32.142 -32.221 1.00 45.34 104 TYR A C 1
ATOM 765 O O . TYR A 1 104 ? 2.599 -31.813 -31.043 1.00 45.34 104 TYR A O 1
ATOM 773 N N . HIS A 1 105 ? 2.597 -31.236 -33.202 1.00 43.19 105 HIS A N 1
ATOM 774 C CA . HIS A 1 105 ? 2.445 -29.794 -32.981 1.00 43.19 105 HIS A CA 1
ATOM 775 C C . HIS A 1 105 ? 1.055 -29.404 -32.467 1.00 43.19 105 HIS A C 1
ATOM 777 O O . HIS A 1 105 ? 0.930 -28.423 -31.751 1.00 43.19 105 HIS A O 1
ATOM 783 N N . ILE A 1 106 ? 0.006 -30.157 -32.800 1.00 47.75 106 ILE A N 1
ATOM 784 C CA . ILE A 1 106 ? -1.353 -29.888 -32.312 1.00 47.75 106 ILE A CA 1
ATOM 785 C C . ILE A 1 106 ? -1.561 -30.453 -30.896 1.00 47.75 106 ILE A C 1
ATOM 787 O O . ILE A 1 106 ? -2.297 -29.858 -30.113 1.00 47.75 106 ILE A O 1
ATOM 791 N N . MET A 1 107 ? -0.915 -31.573 -30.543 1.00 43.19 107 MET A N 1
ATOM 792 C CA . MET A 1 107 ? -1.085 -32.220 -29.230 1.00 43.19 107 MET A CA 1
ATOM 793 C C . MET A 1 107 ? -0.030 -31.843 -28.179 1.00 43.19 107 MET A C 1
ATOM 795 O O . MET A 1 107 ? -0.304 -31.961 -26.987 1.00 43.19 107 MET A O 1
ATOM 799 N N . LEU A 1 108 ? 1.162 -31.398 -28.585 1.00 41.91 108 LEU A N 1
ATOM 800 C CA . LEU A 1 108 ? 2.300 -31.116 -27.701 1.00 41.91 108 LEU A CA 1
ATOM 801 C C . LEU A 1 108 ? 3.005 -29.800 -28.072 1.00 41.91 108 LEU A C 1
ATOM 803 O O . LEU A 1 108 ? 4.233 -29.755 -28.086 1.00 41.91 108 LEU A O 1
ATOM 807 N N . ASP A 1 109 ? 2.267 -28.718 -28.344 1.00 37.62 109 ASP A N 1
ATOM 808 C CA . ASP A 1 109 ? 2.846 -27.367 -28.246 1.00 37.62 109 ASP A CA 1
ATOM 809 C C . ASP A 1 109 ? 2.598 -26.830 -26.824 1.00 37.62 109 ASP A C 1
ATOM 811 O O . ASP A 1 109 ? 1.574 -26.190 -26.558 1.00 37.62 109 ASP A O 1
ATOM 815 N N . PRO A 1 110 ? 3.500 -27.065 -25.850 1.00 41.22 110 PRO A N 1
ATOM 816 C CA . PRO A 1 110 ? 3.588 -26.145 -24.734 1.00 41.22 110 PRO A CA 1
ATOM 817 C C . PRO A 1 110 ? 3.945 -24.800 -25.360 1.00 41.22 110 PRO A C 1
ATOM 819 O O . PRO A 1 110 ? 5.048 -24.671 -25.890 1.00 41.22 110 PRO A O 1
ATOM 822 N N . ARG A 1 111 ? 2.987 -23.855 -25.365 1.00 40.38 111 ARG A N 1
ATOM 823 C CA . ARG A 1 111 ? 3.132 -22.473 -25.864 1.00 40.38 111 ARG A CA 1
ATOM 824 C C . ARG A 1 111 ? 4.601 -22.068 -25.818 1.00 40.38 111 ARG A C 1
ATOM 826 O O . ARG A 1 111 ? 5.162 -21.939 -24.725 1.00 40.38 111 ARG A O 1
ATOM 833 N N . ARG A 1 112 ? 5.241 -21.997 -26.990 1.00 38.59 112 ARG A N 1
ATOM 834 C CA . ARG A 1 112 ? 6.683 -21.773 -27.059 1.00 38.59 112 ARG A CA 1
ATOM 835 C C . ARG A 1 112 ? 7.019 -20.507 -26.268 1.00 38.59 112 ARG A C 1
ATOM 837 O O . ARG A 1 112 ? 6.355 -19.493 -26.477 1.00 38.59 112 ARG A O 1
ATOM 844 N N . PRO A 1 113 ? 8.035 -20.548 -25.392 1.00 41.44 113 PRO A N 1
ATOM 845 C CA . PRO A 1 113 ? 8.600 -19.347 -24.798 1.00 41.44 113 PRO A CA 1
ATOM 846 C C . PRO A 1 113 ? 8.914 -18.356 -25.910 1.00 41.44 113 PRO A C 1
ATOM 848 O O . PRO A 1 113 ? 9.673 -18.693 -26.822 1.00 41.44 113 PRO A O 1
ATOM 851 N N . VAL A 1 114 ? 8.353 -17.151 -25.848 1.00 43.09 114 VAL A N 1
ATOM 852 C CA . VAL A 1 114 ? 8.874 -16.050 -26.659 1.00 43.09 114 VAL A CA 1
ATOM 853 C C . VAL A 1 114 ? 10.338 -15.870 -26.254 1.00 43.09 114 VAL A C 1
ATOM 855 O O . VAL A 1 114 ? 10.660 -15.809 -25.066 1.00 43.09 114 VAL A O 1
ATOM 858 N N . THR A 1 115 ? 11.250 -15.864 -27.227 1.00 38.72 115 THR A N 1
ATOM 859 C CA . THR A 1 115 ? 12.671 -15.585 -26.983 1.00 38.72 115 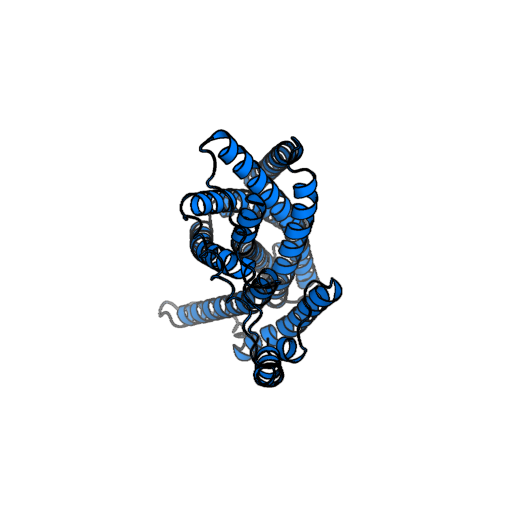THR A CA 1
ATOM 860 C C . THR A 1 115 ? 12.779 -14.223 -26.299 1.00 38.72 115 THR A C 1
ATOM 862 O O . THR A 1 115 ? 12.325 -13.236 -26.887 1.00 38.72 115 THR A O 1
ATOM 865 N N . PRO A 1 116 ? 13.337 -14.124 -25.079 1.00 42.69 116 PRO A N 1
ATOM 866 C CA . PRO A 1 116 ? 13.420 -12.842 -24.408 1.00 42.69 116 PRO A CA 1
ATOM 867 C C . PRO A 1 116 ? 14.315 -11.907 -25.215 1.00 42.69 116 PRO A C 1
ATOM 869 O O . PRO A 1 116 ? 15.394 -12.279 -25.678 1.00 42.69 116 PRO A O 1
ATOM 872 N N . ILE A 1 117 ? 13.828 -10.685 -25.409 1.00 41.00 117 ILE A N 1
ATOM 873 C CA . ILE A 1 117 ? 14.506 -9.645 -26.177 1.00 41.00 117 ILE A CA 1
ATOM 874 C C . ILE A 1 117 ? 15.874 -9.368 -25.535 1.00 41.00 117 ILE A C 1
ATOM 876 O O . ILE A 1 117 ? 15.962 -8.979 -24.367 1.00 41.00 117 ILE A O 1
ATOM 880 N N . ILE A 1 118 ? 16.941 -9.567 -26.313 1.00 38.38 118 ILE A N 1
ATOM 881 C CA . ILE A 1 118 ? 18.321 -9.232 -25.950 1.00 38.38 118 ILE A CA 1
ATOM 882 C C . ILE A 1 118 ? 18.416 -7.705 -25.862 1.00 38.38 118 ILE A C 1
ATOM 884 O O . ILE A 1 118 ? 18.317 -7.015 -26.874 1.00 38.38 118 ILE A O 1
ATOM 888 N N . TYR A 1 119 ? 18.611 -7.164 -24.658 1.00 39.69 119 TYR A N 1
ATOM 889 C CA . TYR A 1 119 ? 18.976 -5.756 -24.495 1.00 39.69 119 TYR A CA 1
ATOM 890 C C . TYR A 1 119 ? 20.488 -5.644 -24.323 1.00 39.69 119 TYR A C 1
ATOM 892 O O . TYR A 1 119 ? 21.044 -6.386 -23.508 1.00 39.69 119 TYR A O 1
ATOM 900 N N . PRO A 1 120 ? 21.152 -4.710 -25.026 1.00 34.78 120 PRO A N 1
ATOM 901 C CA . PRO A 1 120 ? 22.571 -4.469 -24.825 1.00 34.78 120 PRO A CA 1
ATOM 902 C C . PRO A 1 120 ? 22.858 -4.073 -23.362 1.00 34.78 120 PRO A C 1
ATOM 904 O O . PRO A 1 120 ? 21.991 -3.475 -22.697 1.00 34.78 120 PRO A O 1
ATOM 907 N N . PRO A 1 121 ? 24.057 -4.413 -22.844 1.00 41.75 121 PRO A N 1
ATOM 908 C CA . PRO A 1 121 ? 24.485 -4.007 -21.511 1.00 41.75 121 PRO A CA 1
ATOM 909 C C . PRO A 1 121 ? 24.382 -2.477 -21.376 1.00 41.75 121 PRO A C 1
ATOM 911 O O . PRO A 1 121 ? 24.567 -1.760 -22.359 1.00 41.75 121 PRO A O 1
ATOM 914 N N . PRO A 1 122 ? 23.995 -1.952 -20.201 1.00 46.09 122 PRO A N 1
ATOM 915 C CA . PRO A 1 122 ? 23.854 -0.517 -20.020 1.00 46.09 122 PRO A CA 1
ATOM 916 C C . PRO A 1 122 ? 25.214 0.167 -20.151 1.00 46.09 122 PRO A C 1
ATOM 918 O O . PRO A 1 122 ? 26.159 -0.226 -19.469 1.00 46.09 122 PRO A O 1
ATOM 921 N N . ASP A 1 123 ? 25.274 1.234 -20.948 1.00 37.75 123 ASP A N 1
ATOM 922 C CA . ASP A 1 123 ? 26.327 2.232 -20.809 1.00 37.75 123 ASP A CA 1
ATOM 923 C C . ASP A 1 123 ? 26.314 2.735 -19.361 1.00 37.75 123 ASP A C 1
ATOM 925 O O . ASP A 1 123 ? 25.276 3.114 -18.806 1.00 37.75 123 ASP A O 1
ATOM 929 N N . SER A 1 124 ? 27.475 2.660 -18.720 1.00 44.16 124 SER A N 1
ATOM 930 C CA . SER A 1 124 ? 27.723 2.938 -17.308 1.00 44.16 124 SER A CA 1
ATOM 931 C C . SER A 1 124 ? 27.657 4.438 -16.992 1.00 44.16 124 SER A C 1
ATOM 933 O O . SER A 1 124 ? 28.628 5.036 -16.534 1.00 44.16 124 SER A O 1
ATOM 935 N N . SER A 1 125 ? 26.521 5.080 -17.254 1.00 46.25 125 SER A N 1
ATOM 936 C CA . SER A 1 125 ? 26.275 6.481 -16.909 1.00 46.25 125 SER A CA 1
ATOM 937 C C . SER A 1 125 ? 25.399 6.546 -15.658 1.00 46.25 125 SER A C 1
ATOM 939 O O . SER A 1 125 ? 24.179 6.431 -15.740 1.00 46.25 125 SER A O 1
ATOM 941 N N . GLY A 1 126 ? 26.001 6.746 -14.481 1.00 52.59 126 GLY A N 1
ATOM 942 C CA . GLY A 1 126 ? 25.286 6.787 -13.192 1.00 52.59 126 GLY A CA 1
ATOM 943 C C . GLY A 1 126 ? 24.116 7.787 -13.118 1.00 52.59 126 GLY A C 1
ATOM 944 O O . GLY A 1 126 ? 23.191 7.587 -12.334 1.00 52.59 126 GLY A O 1
ATOM 945 N N . ALA A 1 127 ? 24.095 8.813 -13.977 1.00 52.19 127 ALA A N 1
ATOM 946 C CA . ALA A 1 127 ? 22.982 9.757 -14.101 1.00 52.19 127 ALA A CA 1
ATOM 947 C C . ALA A 1 127 ? 21.693 9.113 -14.652 1.00 52.19 127 ALA A C 1
ATOM 949 O O . ALA A 1 127 ? 20.598 9.452 -14.205 1.00 52.19 127 ALA A O 1
ATOM 950 N N . LEU A 1 128 ? 21.808 8.142 -15.566 1.00 59.53 128 LEU A N 1
ATOM 951 C CA . LEU A 1 128 ? 20.656 7.441 -16.143 1.00 59.53 128 LEU A CA 1
ATOM 952 C C . LEU A 1 128 ? 19.961 6.550 -15.094 1.00 59.53 128 LEU A C 1
ATOM 954 O O . LEU A 1 128 ? 18.749 6.365 -15.132 1.00 59.53 128 LEU A O 1
ATOM 958 N N . THR A 1 129 ? 20.709 6.057 -14.103 1.00 70.69 129 THR A N 1
ATOM 959 C CA . THR A 1 129 ? 20.187 5.229 -13.005 1.00 70.69 129 THR A CA 1
ATOM 960 C C . THR A 1 129 ? 19.311 6.025 -12.038 1.00 70.69 129 THR A C 1
ATOM 962 O O . THR A 1 129 ? 18.252 5.542 -11.639 1.00 70.69 129 THR A O 1
ATOM 965 N N . LEU A 1 130 ? 19.717 7.251 -11.684 1.00 72.94 130 LEU A N 1
ATOM 966 C CA . LEU A 1 130 ? 18.939 8.113 -10.787 1.00 72.94 130 LEU A CA 1
ATOM 967 C C . LEU A 1 130 ? 17.624 8.552 -11.443 1.00 72.94 130 LEU A C 1
ATOM 969 O O . LEU A 1 130 ? 16.578 8.523 -10.801 1.00 72.94 130 LEU A O 1
ATOM 973 N N . VAL A 1 131 ? 17.663 8.912 -12.729 1.00 75.69 131 VAL A N 1
ATOM 974 C CA . VAL A 1 131 ? 16.461 9.296 -13.484 1.00 75.69 131 VAL A CA 1
ATOM 975 C C . VAL A 1 131 ? 15.469 8.131 -13.530 1.00 75.69 131 VAL A C 1
ATOM 977 O O . VAL A 1 131 ? 14.305 8.315 -13.181 1.00 75.69 131 VAL A O 1
ATOM 980 N N . ASN A 1 132 ? 15.934 6.914 -13.831 1.00 74.38 132 ASN A N 1
ATOM 981 C CA . ASN A 1 132 ? 15.087 5.717 -13.828 1.00 74.38 132 ASN A CA 1
ATOM 982 C C . ASN A 1 132 ? 14.486 5.429 -12.445 1.00 74.38 132 ASN A C 1
ATOM 984 O O . ASN A 1 132 ? 13.298 5.122 -12.351 1.00 74.38 132 ASN A O 1
ATOM 988 N N . LEU A 1 133 ? 15.270 5.581 -11.369 1.00 79.56 133 LEU A N 1
ATOM 989 C CA . LEU A 1 133 ? 14.768 5.432 -10.001 1.00 79.56 133 LEU A CA 1
ATOM 990 C C . LEU A 1 133 ? 13.639 6.416 -9.715 1.00 79.56 133 LEU A C 1
ATOM 992 O O . LEU A 1 133 ? 12.589 6.017 -9.226 1.00 79.56 133 LEU A O 1
ATOM 996 N N . VAL A 1 134 ? 13.860 7.698 -10.014 1.00 80.75 134 VAL A N 1
ATOM 997 C CA . VAL A 1 134 ? 12.885 8.752 -9.729 1.00 80.75 134 VAL A CA 1
ATOM 998 C C . VAL A 1 134 ? 11.617 8.545 -10.548 1.00 80.75 134 VAL A C 1
ATOM 1000 O O . VAL A 1 134 ? 10.525 8.719 -10.012 1.00 80.75 134 VAL A O 1
ATOM 1003 N N . MET A 1 135 ? 11.727 8.113 -11.804 1.00 77.69 135 MET A N 1
ATOM 1004 C CA . MET A 1 135 ? 10.564 7.809 -12.639 1.00 77.69 135 MET A CA 1
ATOM 1005 C C . MET A 1 135 ? 9.754 6.632 -12.087 1.00 77.69 135 MET A C 1
ATOM 1007 O O . MET A 1 135 ? 8.550 6.775 -11.859 1.00 77.69 135 MET A O 1
ATOM 1011 N N . VAL A 1 136 ? 10.394 5.490 -11.814 1.00 78.25 136 VAL A N 1
ATOM 1012 C CA . VAL A 1 136 ? 9.710 4.298 -11.278 1.00 78.25 136 VAL A CA 1
ATOM 1013 C C . VAL A 1 136 ? 9.118 4.585 -9.899 1.00 78.25 136 VAL A C 1
ATOM 1015 O O . VAL A 1 136 ? 7.945 4.291 -9.668 1.00 78.25 136 VAL A O 1
ATOM 1018 N N . ALA A 1 137 ? 9.879 5.242 -9.019 1.00 85.25 137 ALA A N 1
ATOM 1019 C CA . ALA A 1 137 ? 9.412 5.624 -7.692 1.00 85.25 137 ALA A CA 1
ATOM 1020 C C . ALA A 1 137 ? 8.215 6.574 -7.762 1.00 85.25 137 ALA A C 1
ATOM 1022 O O . ALA A 1 137 ? 7.213 6.325 -7.101 1.00 85.25 137 ALA A O 1
ATOM 1023 N N . SER A 1 138 ? 8.263 7.607 -8.607 1.00 85.50 138 SER A N 1
ATOM 1024 C CA . SER A 1 138 ? 7.139 8.540 -8.762 1.00 85.50 138 SER A CA 1
ATOM 1025 C C . SER A 1 138 ? 5.892 7.816 -9.271 1.00 85.50 138 SER A C 1
ATOM 1027 O O . SER A 1 138 ? 4.815 7.993 -8.709 1.00 85.50 138 SER A O 1
ATOM 1029 N N . THR A 1 139 ? 6.040 6.932 -10.263 1.00 80.06 139 THR A N 1
ATOM 1030 C CA . THR A 1 139 ? 4.941 6.109 -10.803 1.00 80.06 139 THR A CA 1
ATOM 1031 C C . THR A 1 139 ? 4.281 5.267 -9.715 1.00 80.06 139 THR A C 1
ATOM 1033 O O . THR A 1 139 ? 3.064 5.314 -9.530 1.00 80.06 139 THR A O 1
ATOM 1036 N N . ALA A 1 140 ? 5.095 4.503 -8.984 1.00 82.56 140 ALA A N 1
ATOM 1037 C CA . ALA A 1 140 ? 4.629 3.593 -7.951 1.00 82.56 140 ALA A CA 1
ATOM 1038 C C . ALA A 1 140 ? 3.994 4.351 -6.784 1.00 82.56 140 ALA A C 1
ATOM 1040 O O . ALA A 1 140 ? 2.925 3.974 -6.308 1.00 82.56 140 ALA A O 1
ATOM 1041 N N . MET A 1 141 ? 4.607 5.458 -6.359 1.00 89.50 141 MET A N 1
ATOM 1042 C CA . MET A 1 141 ? 4.078 6.308 -5.299 1.00 89.50 141 MET A CA 1
ATOM 1043 C C . MET A 1 141 ? 2.718 6.892 -5.689 1.00 89.50 141 MET A C 1
ATOM 1045 O O . MET A 1 141 ? 1.777 6.734 -4.922 1.00 89.50 141 MET A O 1
ATOM 1049 N N . ILE A 1 142 ? 2.563 7.476 -6.883 1.00 86.69 142 ILE A N 1
ATOM 1050 C CA . ILE A 1 142 ? 1.273 8.019 -7.351 1.00 86.69 142 ILE A CA 1
ATOM 1051 C C . ILE A 1 142 ? 0.204 6.927 -7.390 1.00 86.69 142 ILE A C 1
ATOM 1053 O O . ILE A 1 142 ? -0.876 7.115 -6.831 1.00 86.69 142 ILE A O 1
ATOM 1057 N N . ALA A 1 143 ? 0.507 5.786 -8.015 1.00 83.19 143 ALA A N 1
ATOM 1058 C CA . ALA A 1 143 ? -0.441 4.684 -8.131 1.00 83.19 143 ALA A CA 1
ATOM 1059 C C . ALA A 1 143 ? -0.854 4.148 -6.749 1.00 83.19 143 ALA A C 1
ATOM 1061 O O . ALA A 1 143 ? -2.041 3.944 -6.499 1.00 83.19 143 ALA A O 1
ATOM 1062 N N . SER A 1 144 ? 0.104 3.990 -5.828 1.00 85.88 144 SER A N 1
ATOM 1063 C CA . SER A 1 144 ? -0.161 3.523 -4.461 1.00 85.88 144 SER A CA 1
ATOM 1064 C C . SER A 1 144 ? -0.939 4.541 -3.621 1.00 85.88 144 SER A C 1
ATOM 1066 O O . SER A 1 144 ? -1.862 4.160 -2.904 1.00 85.88 144 SER A O 1
ATOM 1068 N N . CYS A 1 145 ? -0.646 5.838 -3.737 1.00 89.75 145 CYS A N 1
ATOM 1069 C CA . CYS A 1 145 ? -1.396 6.896 -3.060 1.00 89.75 145 CYS A CA 1
ATOM 1070 C C . CYS A 1 145 ? -2.835 6.974 -3.589 1.00 89.75 145 CYS A C 1
ATOM 1072 O O . CYS A 1 145 ? -3.787 7.026 -2.816 1.00 89.75 145 CYS A O 1
ATOM 1074 N N . LEU A 1 146 ? -3.023 6.910 -4.910 1.00 87.00 146 LEU A N 1
ATOM 1075 C CA . LEU A 1 146 ? -4.357 6.933 -5.505 1.00 87.00 146 LEU A CA 1
ATOM 1076 C C . LEU A 1 146 ? -5.175 5.694 -5.109 1.00 87.00 146 LEU A C 1
ATOM 1078 O O . LEU A 1 146 ? -6.331 5.833 -4.704 1.00 87.00 146 LEU A O 1
ATOM 1082 N N . SER A 1 147 ? -4.552 4.510 -5.134 1.00 86.69 147 SER A N 1
ATOM 1083 C CA . SER A 1 147 ? -5.179 3.266 -4.674 1.00 86.69 147 SER A CA 1
ATOM 1084 C C . SER A 1 147 ? -5.550 3.330 -3.185 1.00 86.69 147 SER A C 1
ATOM 1086 O O . SER A 1 147 ? -6.694 3.059 -2.829 1.00 86.69 147 SER A O 1
ATOM 1088 N N . SER A 1 148 ? -4.650 3.807 -2.311 1.00 89.62 148 SER A N 1
ATOM 1089 C CA . SER A 1 148 ? -4.912 3.905 -0.857 1.00 89.62 148 SER A CA 1
ATOM 1090 C C . SER A 1 148 ? -6.003 4.905 -0.513 1.00 89.62 148 SER A C 1
ATOM 1092 O O . SER A 1 148 ? -6.732 4.691 0.453 1.00 89.62 148 SER A O 1
ATOM 1094 N N . ILE A 1 149 ? -6.133 6.007 -1.256 1.00 90.25 149 ILE A N 1
ATOM 1095 C CA . ILE A 1 149 ? -7.250 6.937 -1.054 1.00 90.25 149 ILE A CA 1
ATOM 1096 C C . ILE A 1 149 ? -8.561 6.234 -1.407 1.00 90.25 149 ILE A C 1
ATOM 1098 O O . ILE A 1 149 ? -9.510 6.272 -0.618 1.00 90.25 149 ILE A O 1
ATOM 1102 N N . ALA A 1 150 ? -8.613 5.576 -2.567 1.00 87.88 150 ALA A N 1
ATOM 1103 C CA . ALA A 1 150 ? -9.807 4.886 -3.035 1.00 87.88 150 ALA A CA 1
ATOM 1104 C C . ALA A 1 150 ? -10.210 3.752 -2.081 1.00 87.88 150 ALA A C 1
ATOM 1106 O O . ALA A 1 150 ? -11.319 3.766 -1.544 1.00 87.88 150 ALA A O 1
ATOM 1107 N N . LEU A 1 151 ? -9.306 2.814 -1.792 1.00 85.75 151 LEU A N 1
ATOM 1108 C CA . LEU A 1 151 ? -9.633 1.684 -0.934 1.00 85.75 151 LEU A CA 1
ATOM 1109 C C . LEU A 1 151 ? -9.747 2.077 0.539 1.00 85.75 151 LEU A C 1
ATOM 1111 O O . LEU A 1 151 ? -10.675 1.643 1.215 1.00 85.75 151 LEU A O 1
ATOM 1115 N N . GLY A 1 152 ? -8.864 2.940 1.045 1.00 90.56 152 GLY A N 1
ATOM 1116 C CA . GLY A 1 152 ? -8.919 3.416 2.426 1.00 90.56 152 GLY A CA 1
ATOM 1117 C C . GLY A 1 152 ? -10.241 4.120 2.737 1.00 90.56 152 GLY A C 1
ATOM 1118 O O . GLY A 1 152 ? -10.855 3.848 3.771 1.00 90.56 152 GLY A O 1
ATOM 1119 N N . SER A 1 153 ? -10.738 4.965 1.827 1.00 91.06 153 SER A N 1
ATOM 1120 C CA . SER A 1 153 ? -12.054 5.602 1.974 1.00 91.06 153 SER A CA 1
ATOM 1121 C C . SER A 1 153 ? -13.214 4.605 1.869 1.00 91.06 153 SER A C 1
ATOM 1123 O O . SER A 1 153 ? -14.168 4.705 2.651 1.00 91.06 153 SER A O 1
ATOM 1125 N N . LEU A 1 154 ? -13.120 3.609 0.980 1.00 87.88 154 LEU A N 1
ATOM 1126 C CA . LEU A 1 154 ? -14.098 2.525 0.865 1.00 87.88 154 LEU A CA 1
ATOM 1127 C C . LEU A 1 154 ? -14.160 1.701 2.157 1.00 87.88 154 LEU A C 1
ATOM 1129 O O . LEU A 1 154 ? -15.247 1.503 2.697 1.00 87.88 154 LEU A O 1
ATOM 1133 N N . MET A 1 155 ? -13.011 1.300 2.705 1.00 88.94 155 MET A N 1
ATOM 1134 C CA . MET A 1 155 ? -12.910 0.546 3.958 1.00 88.94 155 MET A CA 1
ATOM 1135 C C . MET A 1 155 ? -13.470 1.324 5.143 1.00 88.94 155 MET A C 1
ATOM 1137 O O . MET A 1 155 ? -14.290 0.801 5.898 1.00 88.94 155 MET A O 1
ATOM 1141 N N . CYS A 1 156 ? -13.095 2.598 5.284 1.00 90.75 156 CYS A N 1
ATOM 1142 C CA . CYS A 1 156 ? -13.639 3.451 6.338 1.00 90.75 156 CYS A CA 1
ATOM 1143 C C . CYS A 1 156 ? -15.167 3.556 6.230 1.00 90.75 156 CYS A C 1
ATOM 1145 O O . CYS A 1 156 ? -15.872 3.432 7.231 1.00 90.75 156 CYS A O 1
ATOM 1147 N N . SER A 1 157 ? -15.687 3.748 5.014 1.00 90.00 157 SER A N 1
ATOM 1148 C CA . SER A 1 157 ? -17.129 3.838 4.764 1.00 90.00 157 SER A CA 1
ATOM 1149 C C . SER A 1 157 ? -17.841 2.532 5.107 1.00 90.00 157 SER A C 1
ATOM 1151 O O . SER A 1 157 ? -18.860 2.552 5.794 1.00 90.00 157 SER A O 1
ATOM 1153 N N . LEU A 1 158 ? -17.279 1.396 4.693 1.00 87.75 158 LEU A N 1
ATOM 1154 C CA . LEU A 1 158 ? -17.809 0.068 4.975 1.00 87.75 158 LEU A CA 1
ATOM 1155 C C . LEU A 1 158 ? -17.901 -0.196 6.481 1.00 87.75 158 LEU A C 1
ATOM 1157 O O . LEU A 1 158 ? -18.939 -0.654 6.949 1.00 87.75 158 LEU A O 1
ATOM 1161 N N . ILE A 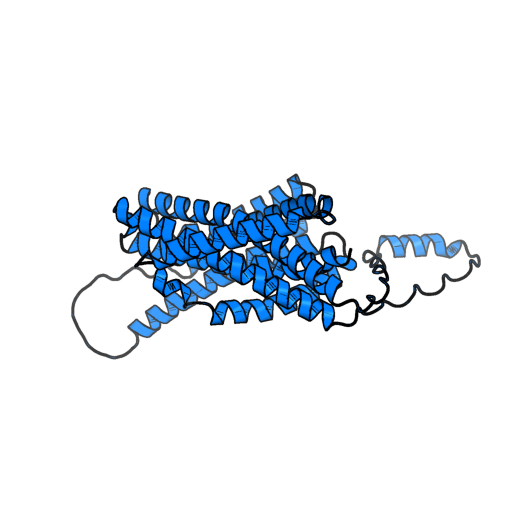1 159 ? -16.864 0.140 7.250 1.00 89.62 159 ILE A N 1
ATOM 1162 C CA . ILE A 1 159 ? -16.846 -0.061 8.707 1.00 89.62 159 ILE A CA 1
ATOM 1163 C C . ILE A 1 159 ? -17.908 0.804 9.394 1.00 89.62 159 ILE A C 1
ATOM 1165 O O . ILE A 1 159 ? -18.656 0.312 10.241 1.00 89.62 159 ILE A O 1
ATOM 1169 N N . VAL A 1 160 ? -18.046 2.070 8.987 1.00 89.81 160 VAL A N 1
ATOM 1170 C CA . VAL A 1 160 ? -19.096 2.963 9.511 1.00 89.81 160 VAL A CA 1
ATOM 1171 C C . VAL A 1 160 ? -20.493 2.443 9.166 1.00 89.81 160 VAL A C 1
ATOM 1173 O O . VAL A 1 160 ? -21.399 2.498 9.998 1.00 89.81 160 VAL A O 1
ATOM 1176 N N . VAL A 1 161 ? -20.676 1.906 7.958 1.00 88.88 161 VAL A N 1
ATOM 1177 C CA . VAL A 1 161 ? -21.932 1.284 7.525 1.00 88.88 161 VAL A CA 1
ATOM 1178 C C . VAL A 1 161 ? -22.231 0.016 8.330 1.00 88.88 161 VAL A C 1
ATOM 1180 O O . VAL A 1 161 ? -23.358 -0.143 8.797 1.00 88.88 161 VAL A O 1
ATOM 1183 N N . CYS A 1 162 ? -21.241 -0.852 8.555 1.00 84.75 162 CYS A N 1
ATOM 1184 C CA . CYS A 1 162 ? -21.387 -2.052 9.384 1.00 84.75 162 CYS A CA 1
ATOM 1185 C C . CYS A 1 162 ? -21.835 -1.682 10.800 1.00 84.75 162 CYS A C 1
ATOM 1187 O O . CYS A 1 162 ? -22.849 -2.201 11.272 1.00 84.75 162 CYS A O 1
ATOM 1189 N N . ARG A 1 163 ? -21.168 -0.693 11.415 1.00 86.38 163 ARG A N 1
ATOM 1190 C CA . ARG A 1 163 ? -21.533 -0.172 12.738 1.00 86.38 163 ARG A CA 1
ATOM 1191 C C . ARG A 1 163 ? -22.958 0.385 12.762 1.00 86.38 163 ARG A C 1
ATOM 1193 O O . ARG A 1 163 ? -23.717 0.055 13.666 1.00 86.38 163 ARG A O 1
ATOM 1200 N N . LYS 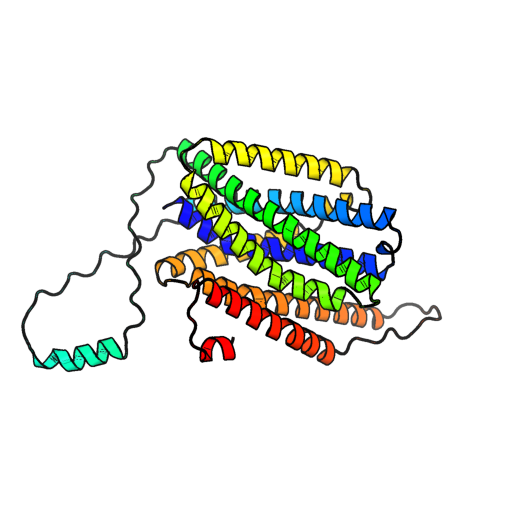A 1 164 ? -23.362 1.158 11.744 1.00 86.94 164 LYS A N 1
ATOM 1201 C CA . LYS A 1 164 ? -24.728 1.705 11.631 1.00 86.94 164 LYS A CA 1
ATOM 1202 C C . LYS A 1 164 ? -25.802 0.612 11.563 1.00 86.94 164 LYS A C 1
ATOM 1204 O O . LYS A 1 164 ? -26.896 0.811 12.079 1.00 86.94 164 LYS A O 1
ATOM 1209 N N . TYR A 1 165 ? -25.502 -0.523 10.933 1.00 87.00 165 TYR A N 1
ATOM 1210 C CA . TYR A 1 165 ? -26.415 -1.665 10.829 1.00 87.00 165 TYR A CA 1
ATOM 1211 C C . TYR A 1 165 ? -26.241 -2.706 11.946 1.00 87.00 165 TYR A C 1
ATOM 1213 O O . TYR A 1 165 ? -26.823 -3.785 11.849 1.00 87.00 165 TYR A O 1
ATOM 1221 N N . GLY A 1 166 ? -25.441 -2.420 12.980 1.00 79.69 166 GLY A N 1
ATOM 1222 C CA . GLY A 1 166 ? -25.200 -3.342 14.094 1.00 79.69 166 GLY A CA 1
ATOM 1223 C C . GLY A 1 166 ? -24.514 -4.649 13.684 1.00 79.69 166 GLY A C 1
ATOM 1224 O O . GLY A 1 166 ? -24.645 -5.651 14.380 1.00 79.69 166 GLY A O 1
ATOM 1225 N N . ARG A 1 167 ? -23.817 -4.665 12.540 1.00 78.19 167 ARG A N 1
ATOM 1226 C CA . ARG A 1 167 ? -23.021 -5.811 12.090 1.00 78.19 167 ARG A CA 1
ATOM 1227 C C . ARG A 1 167 ? -21.570 -5.615 12.494 1.00 78.19 167 ARG A C 1
ATOM 1229 O O . ARG A 1 167 ? -21.034 -4.519 12.350 1.00 78.19 167 ARG A O 1
ATOM 1236 N N . ASP A 1 168 ? -20.946 -6.693 12.944 1.00 77.31 168 ASP A N 1
ATOM 1237 C CA . ASP A 1 168 ? -19.535 -6.695 13.312 1.00 77.31 168 ASP A CA 1
ATOM 1238 C C . ASP A 1 168 ? -18.652 -6.452 12.066 1.00 77.31 168 ASP A C 1
ATOM 1240 O O . ASP A 1 168 ? -18.656 -7.281 11.142 1.00 77.31 168 ASP A O 1
ATOM 1244 N N . PRO A 1 169 ? -17.926 -5.317 12.002 1.00 79.69 169 PRO A N 1
ATOM 1245 C CA . PRO A 1 169 ? -17.089 -4.970 10.860 1.00 79.69 169 PRO A CA 1
ATOM 1246 C C . PRO A 1 169 ? -15.936 -5.953 10.645 1.00 79.69 169 PRO A C 1
ATOM 1248 O O . PRO A 1 169 ? -15.504 -6.100 9.502 1.00 79.69 169 PRO A O 1
ATOM 1251 N N . ASP A 1 170 ? -15.480 -6.676 11.673 1.00 74.81 170 ASP A N 1
ATOM 1252 C CA . ASP A 1 170 ? -14.388 -7.646 11.534 1.00 74.81 170 ASP A CA 1
ATOM 1253 C C . ASP A 1 170 ? -14.754 -8.804 10.595 1.00 74.81 170 ASP A C 1
ATOM 1255 O O . ASP A 1 170 ? -13.872 -9.408 9.982 1.00 74.81 170 ASP A O 1
ATOM 1259 N N . ASN A 1 171 ? -16.048 -9.115 10.445 1.00 69.69 171 ASN A N 1
ATOM 1260 C CA . ASN A 1 171 ? -16.542 -10.197 9.583 1.00 69.69 171 ASN A CA 1
ATOM 1261 C C . ASN A 1 171 ? -16.711 -9.797 8.114 1.00 69.69 171 ASN A C 1
ATOM 1263 O O . ASN A 1 171 ? -16.861 -10.673 7.267 1.00 69.69 171 ASN A O 1
ATOM 1267 N N . ILE A 1 172 ? -16.708 -8.498 7.812 1.00 72.50 172 ILE A N 1
ATOM 1268 C CA . ILE A 1 172 ? -17.060 -7.978 6.485 1.00 72.50 172 ILE A CA 1
ATOM 1269 C C . ILE A 1 172 ? -15.897 -7.185 5.890 1.00 72.50 172 ILE A C 1
ATOM 1271 O O . ILE A 1 172 ? -15.554 -7.376 4.726 1.00 72.50 172 ILE A O 1
ATOM 1275 N N . ALA A 1 173 ? -15.271 -6.309 6.676 1.00 76.00 173 ALA A N 1
ATOM 1276 C CA . ALA A 1 173 ? -14.265 -5.387 6.170 1.00 76.00 173 ALA A CA 1
ATOM 1277 C C . ALA A 1 173 ? -12.962 -6.076 5.728 1.00 76.00 173 ALA A C 1
ATOM 1279 O O . ALA A 1 173 ? -12.554 -5.812 4.602 1.00 76.00 173 ALA A O 1
ATOM 1280 N N . PRO A 1 174 ? -12.342 -7.004 6.489 1.00 71.81 174 PRO A N 1
ATOM 1281 C CA . PRO A 1 174 ? -11.085 -7.626 6.065 1.00 71.81 174 PRO A CA 1
ATOM 1282 C C . PRO A 1 174 ? -11.177 -8.443 4.760 1.00 71.81 174 PRO A C 1
ATOM 1284 O O . PRO A 1 174 ? -10.315 -8.243 3.906 1.00 71.81 174 PRO A O 1
ATOM 1287 N N . PRO A 1 175 ? -12.201 -9.298 4.532 1.00 69.06 175 PRO A N 1
ATOM 1288 C CA . PRO A 1 175 ? -12.346 -9.996 3.251 1.00 69.06 175 PRO A CA 1
ATOM 1289 C C . PRO A 1 175 ? -12.560 -9.043 2.069 1.00 69.06 175 PRO A C 1
ATOM 1291 O O . PRO A 1 175 ? -11.958 -9.218 1.013 1.00 69.06 175 PRO A O 1
ATOM 1294 N N . ILE A 1 176 ? -13.384 -8.002 2.245 1.00 73.12 176 ILE A N 1
ATOM 1295 C CA . ILE A 1 176 ? -13.633 -7.018 1.184 1.00 73.12 176 ILE A CA 1
ATOM 1296 C C . ILE A 1 176 ? -12.379 -6.172 0.919 1.00 73.12 176 ILE A C 1
ATOM 1298 O O . ILE A 1 176 ? -12.081 -5.894 -0.241 1.00 73.12 176 ILE A O 1
ATOM 1302 N N . ALA A 1 177 ? -11.632 -5.797 1.965 1.00 74.06 177 ALA A N 1
ATOM 1303 C CA . ALA A 1 177 ? -10.355 -5.091 1.858 1.00 74.06 177 ALA A CA 1
ATOM 1304 C C . ALA A 1 177 ? -9.379 -5.864 0.984 1.00 74.06 177 ALA A C 1
ATOM 1306 O O . ALA A 1 177 ? -8.825 -5.310 0.042 1.00 74.06 177 ALA A O 1
ATOM 1307 N N . SER A 1 178 ? -9.204 -7.150 1.281 1.00 71.25 178 SER A N 1
ATOM 1308 C CA . SER A 1 178 ? -8.200 -7.957 0.602 1.00 71.25 178 SER A CA 1
ATOM 1309 C C . SER A 1 178 ? -8.555 -8.173 -0.867 1.00 71.25 178 SER A C 1
ATOM 1311 O O . SER A 1 178 ? -7.701 -8.030 -1.737 1.00 71.25 178 SER A O 1
ATOM 1313 N N . CYS A 1 179 ? -9.835 -8.392 -1.168 1.00 68.69 179 CYS A N 1
ATOM 1314 C CA . CYS A 1 179 ? -10.240 -8.656 -2.538 1.00 68.69 179 CYS A CA 1
ATOM 1315 C C . CYS A 1 179 ? -10.298 -7.412 -3.432 1.00 68.69 179 CYS A C 1
ATOM 1317 O O . CYS A 1 179 ? -9.909 -7.456 -4.600 1.00 68.69 179 CYS A O 1
ATOM 1319 N N . LEU A 1 180 ? -10.809 -6.294 -2.909 1.00 72.00 180 LEU A N 1
ATOM 1320 C CA . LEU A 1 180 ? -10.863 -5.045 -3.664 1.00 72.00 180 LEU A CA 1
ATOM 1321 C C . LEU A 1 180 ? -9.488 -4.377 -3.743 1.00 72.00 180 LEU A C 1
ATOM 1323 O O . LEU A 1 180 ? -9.209 -3.721 -4.744 1.00 72.00 180 LEU A O 1
ATOM 1327 N N . GLY A 1 181 ? -8.635 -4.539 -2.730 1.00 73.62 181 GLY A N 1
ATOM 1328 C CA . GLY A 1 181 ? -7.311 -3.919 -2.687 1.00 73.62 181 GLY A CA 1
ATOM 1329 C C . GLY A 1 181 ? -6.404 -4.374 -3.819 1.00 73.62 181 GLY A C 1
ATOM 1330 O O . GLY A 1 181 ? -5.844 -3.527 -4.520 1.00 73.62 181 GLY A O 1
ATOM 1331 N N . ASP A 1 182 ? -6.343 -5.679 -4.087 1.00 74.25 182 ASP A N 1
ATOM 1332 C CA . ASP A 1 182 ? -5.545 -6.215 -5.194 1.00 74.25 182 ASP A CA 1
ATOM 1333 C C . ASP A 1 182 ? -6.095 -5.774 -6.559 1.00 74.25 182 ASP A C 1
ATOM 1335 O O . ASP A 1 182 ? -5.330 -5.369 -7.438 1.00 74.25 182 ASP A O 1
ATOM 1339 N N . LEU A 1 183 ? -7.424 -5.756 -6.726 1.00 71.44 183 LEU A N 1
ATOM 1340 C CA . LEU A 1 183 ? -8.075 -5.300 -7.958 1.00 71.44 183 LEU A CA 1
ATOM 1341 C C . LEU A 1 183 ? -7.832 -3.817 -8.234 1.00 71.44 183 LEU A C 1
ATOM 1343 O O . LEU A 1 183 ? -7.423 -3.445 -9.337 1.00 71.44 183 LEU A O 1
ATOM 1347 N N . PHE A 1 184 ? -8.097 -2.962 -7.245 1.00 76.12 184 PHE A N 1
ATOM 1348 C CA . PHE A 1 184 ? -7.923 -1.524 -7.394 1.00 76.12 184 PHE A CA 1
ATOM 1349 C C . PHE A 1 184 ? -6.456 -1.186 -7.597 1.00 76.12 184 PHE A C 1
ATOM 1351 O O . PHE A 1 184 ? -6.140 -0.416 -8.500 1.00 76.12 184 PHE A O 1
ATOM 1358 N N . THR A 1 185 ? -5.553 -1.801 -6.838 1.00 74.75 185 THR A N 1
ATOM 1359 C CA . THR A 1 185 ? -4.122 -1.531 -6.969 1.00 74.75 185 THR A CA 1
ATOM 1360 C C . THR A 1 185 ? -3.599 -1.978 -8.332 1.00 74.75 185 THR A C 1
ATOM 1362 O O . THR A 1 185 ? -2.894 -1.204 -8.975 1.00 74.75 185 THR A O 1
ATOM 1365 N N . LEU A 1 186 ? -4.008 -3.142 -8.851 1.00 72.06 186 LEU A N 1
ATOM 1366 C CA . LEU A 1 186 ? -3.691 -3.543 -10.226 1.00 72.06 186 LEU A CA 1
ATOM 1367 C C . LEU A 1 186 ? -4.244 -2.570 -11.270 1.00 72.06 186 LEU A C 1
ATOM 1369 O O . LEU A 1 186 ? -3.517 -2.165 -12.178 1.00 72.06 186 LEU A O 1
ATOM 1373 N N . CYS A 1 187 ? -5.513 -2.179 -11.144 1.00 73.44 187 CYS A N 1
ATOM 1374 C CA . CYS A 1 187 ? -6.159 -1.261 -12.076 1.00 73.44 187 CYS A CA 1
ATOM 1375 C C . CYS A 1 187 ? -5.464 0.108 -12.077 1.00 73.44 187 CYS A C 1
ATOM 1377 O O . CYS A 1 187 ? -5.128 0.638 -13.136 1.00 73.44 187 CYS A O 1
ATOM 1379 N N . PHE A 1 188 ? -5.196 0.676 -10.898 1.00 76.44 188 PHE A N 1
ATOM 1380 C CA . PHE A 1 188 ? -4.541 1.974 -10.766 1.00 76.44 188 PHE A CA 1
ATOM 1381 C C . PHE A 1 188 ? -3.070 1.925 -11.176 1.00 76.44 188 PHE A C 1
ATOM 1383 O O . PHE A 1 188 ? -2.630 2.849 -11.857 1.00 76.44 188 PHE A O 1
ATOM 1390 N N . ILE A 1 189 ? -2.318 0.867 -10.843 1.00 70.88 189 ILE A N 1
ATOM 1391 C CA . ILE A 1 189 ? -0.945 0.686 -11.340 1.00 70.88 189 ILE A CA 1
ATOM 1392 C C . ILE A 1 189 ? -0.952 0.577 -12.866 1.00 70.88 189 ILE A C 1
ATOM 1394 O O . ILE A 1 189 ? -0.177 1.275 -13.511 1.00 70.88 189 ILE A O 1
ATOM 1398 N N . GLY A 1 190 ? -1.844 -0.225 -13.455 1.00 70.56 190 GLY A N 1
ATOM 1399 C CA . GLY A 1 190 ? -1.938 -0.403 -14.906 1.00 70.56 190 GLY A CA 1
ATOM 1400 C C . GLY A 1 190 ? -2.291 0.888 -15.649 1.00 70.56 190 GLY A C 1
ATOM 1401 O O . GLY A 1 190 ? -1.602 1.273 -16.597 1.00 70.56 190 GLY A O 1
ATOM 1402 N N . VAL A 1 191 ? -3.319 1.609 -15.189 1.00 73.81 191 VAL A N 1
ATOM 1403 C CA . VAL A 1 191 ? -3.748 2.883 -15.791 1.00 73.81 191 VAL A CA 1
ATOM 1404 C C . VAL A 1 191 ? -2.686 3.967 -15.606 1.00 73.81 191 VAL A C 1
ATOM 1406 O O . VAL A 1 191 ? -2.292 4.612 -16.579 1.00 73.81 191 VAL A O 1
ATOM 1409 N N . THR A 1 192 ? -2.174 4.145 -14.383 1.00 68.56 192 THR A N 1
ATOM 1410 C CA . THR A 1 192 ? -1.153 5.165 -14.084 1.00 68.56 192 THR A CA 1
ATOM 1411 C C . THR A 1 192 ? 0.135 4.881 -14.848 1.00 68.56 192 THR A C 1
ATOM 1413 O O . THR A 1 192 ? 0.725 5.798 -15.410 1.00 68.56 192 THR A O 1
ATOM 1416 N N . SER A 1 193 ? 0.541 3.612 -14.939 1.00 67.94 193 SER A N 1
ATOM 1417 C CA . SER A 1 193 ? 1.689 3.193 -15.741 1.00 67.94 193 SER A CA 1
ATOM 1418 C C . SER A 1 193 ? 1.503 3.527 -17.217 1.00 67.94 193 SER A C 1
ATOM 1420 O O . SER A 1 193 ? 2.388 4.134 -17.814 1.00 67.94 193 SER A O 1
ATOM 1422 N N . THR A 1 194 ? 0.343 3.204 -17.794 1.00 69.44 194 THR A N 1
ATOM 1423 C CA . THR A 1 194 ? 0.069 3.459 -19.216 1.00 69.44 194 THR A CA 1
ATOM 1424 C C . THR A 1 194 ? 0.127 4.952 -19.533 1.00 69.44 194 THR A C 1
ATOM 1426 O O . THR A 1 194 ? 0.783 5.354 -20.491 1.00 69.44 194 THR A O 1
ATOM 1429 N N . ILE A 1 195 ? -0.500 5.789 -18.700 1.00 70.56 195 ILE A N 1
ATOM 1430 C CA . ILE A 1 195 ? -0.477 7.250 -18.864 1.00 70.56 195 ILE A CA 1
ATOM 1431 C C . ILE A 1 195 ? 0.950 7.788 -18.732 1.00 70.56 195 ILE A C 1
ATOM 1433 O O . ILE A 1 195 ? 1.366 8.650 -19.504 1.00 70.56 195 ILE A O 1
ATOM 1437 N N . LEU A 1 196 ? 1.720 7.281 -17.772 1.00 66.00 196 LEU A N 1
ATOM 1438 C CA . LEU A 1 196 ? 3.036 7.827 -17.471 1.00 66.00 196 LEU A CA 1
ATOM 1439 C C . LEU A 1 196 ? 4.116 7.363 -18.455 1.00 66.00 196 LEU A C 1
ATOM 1441 O O . LEU A 1 196 ? 5.030 8.132 -18.738 1.00 66.00 196 LEU A O 1
ATOM 1445 N N . ILE A 1 197 ? 3.976 6.173 -19.051 1.00 65.94 197 ILE A N 1
ATOM 1446 C CA . ILE A 1 197 ? 4.838 5.708 -20.151 1.00 65.94 197 ILE A CA 1
ATOM 1447 C C . ILE A 1 197 ? 4.734 6.649 -21.361 1.00 65.94 197 ILE A C 1
ATOM 1449 O O . ILE A 1 197 ? 5.746 6.930 -21.999 1.00 65.94 197 ILE A O 1
ATOM 1453 N N . LEU A 1 198 ? 3.548 7.201 -21.651 1.00 70.12 198 LEU A N 1
ATOM 1454 C CA . LEU A 1 198 ? 3.362 8.168 -22.748 1.00 70.12 198 LEU A CA 1
ATOM 1455 C C . LEU A 1 198 ? 4.097 9.493 -22.509 1.00 70.12 198 LEU A C 1
ATOM 1457 O O . LEU A 1 198 ? 4.367 10.244 -23.443 1.00 70.12 198 LEU A O 1
ATOM 1461 N N . VAL A 1 199 ? 4.415 9.782 -21.251 1.00 67.94 199 VAL A N 1
ATOM 1462 C CA . VAL A 1 199 ? 4.939 11.068 -20.788 1.00 67.94 199 VAL A CA 1
ATOM 1463 C C . VAL A 1 199 ? 6.369 10.908 -20.229 1.00 67.94 199 VAL A C 1
ATOM 1465 O O . VAL A 1 199 ? 6.981 11.856 -19.738 1.00 67.94 199 VAL A O 1
ATOM 1468 N N . LEU A 1 200 ? 6.945 9.712 -20.369 1.00 64.06 200 LEU A N 1
ATOM 1469 C CA . LEU A 1 200 ? 8.184 9.270 -19.732 1.00 64.06 200 LEU A CA 1
ATOM 1470 C C . LEU A 1 200 ? 9.402 10.157 -20.045 1.00 64.06 200 LEU A C 1
ATOM 1472 O O . LEU A 1 200 ? 10.214 10.427 -19.168 1.00 64.06 200 LEU A O 1
ATOM 1476 N N . HIS A 1 201 ? 9.509 10.672 -21.270 1.00 66.62 201 HIS A N 1
ATOM 1477 C CA . HIS A 1 201 ? 10.626 11.533 -21.686 1.00 66.62 201 HIS A CA 1
ATOM 1478 C C . HIS A 1 201 ? 10.420 13.029 -21.392 1.00 66.62 201 HIS A C 1
ATOM 1480 O O . HIS A 1 201 ? 11.162 13.872 -21.892 1.00 66.62 201 HIS A O 1
ATOM 1486 N N . THR A 1 202 ? 9.417 13.382 -20.591 1.00 78.12 202 THR A N 1
ATOM 1487 C CA . THR A 1 202 ? 9.114 14.771 -20.213 1.00 78.12 202 THR A CA 1
ATOM 1488 C C . THR A 1 202 ? 9.451 15.011 -18.733 1.00 78.12 202 THR A C 1
ATOM 1490 O O . THR A 1 202 ? 9.592 14.052 -17.978 1.00 78.12 202 THR A O 1
ATOM 1493 N N . PRO A 1 203 ? 9.543 16.266 -18.250 1.00 78.69 203 PRO A N 1
ATOM 1494 C CA . PRO A 1 203 ? 9.770 16.541 -16.824 1.00 78.69 203 PRO A CA 1
ATOM 1495 C C . PRO A 1 203 ? 8.571 16.198 -15.915 1.00 78.69 203 PRO A C 1
ATOM 1497 O O . PRO A 1 203 ? 8.654 16.351 -14.697 1.00 78.69 203 PRO A O 1
ATOM 1500 N N . VAL A 1 204 ? 7.445 15.744 -16.471 1.00 80.94 204 VAL A N 1
ATOM 1501 C CA . VAL A 1 204 ? 6.195 15.523 -15.731 1.00 80.94 204 VAL A CA 1
ATOM 1502 C C . VAL A 1 204 ? 6.309 14.465 -14.622 1.00 80.94 204 VAL A C 1
ATOM 1504 O O . VAL A 1 204 ? 5.832 14.760 -13.526 1.00 80.94 204 VAL A O 1
ATOM 1507 N N . PRO A 1 205 ? 6.952 13.287 -14.795 1.00 78.44 205 PRO A N 1
ATOM 1508 C CA . PRO A 1 205 ? 7.098 12.316 -13.705 1.00 78.44 205 PRO A CA 1
ATOM 1509 C C . PRO A 1 205 ? 7.845 12.897 -12.498 1.00 78.44 205 PRO A C 1
ATOM 1511 O O . PRO A 1 205 ? 7.490 12.605 -11.361 1.00 78.44 205 PRO A O 1
ATOM 1514 N N . PHE A 1 206 ? 8.827 13.772 -12.735 1.00 82.69 206 PHE A N 1
ATOM 1515 C CA . PHE A 1 206 ? 9.574 14.455 -11.676 1.00 82.69 206 PHE A CA 1
ATOM 1516 C C . PHE A 1 206 ? 8.695 15.453 -10.912 1.00 82.69 206 PHE A C 1
ATOM 1518 O O . PHE A 1 206 ? 8.686 15.463 -9.682 1.00 82.69 206 PHE A O 1
ATOM 1525 N N . ILE A 1 207 ? 7.903 16.253 -11.637 1.00 87.31 207 ILE A N 1
ATOM 1526 C CA . ILE A 1 207 ? 6.935 17.187 -11.041 1.00 87.31 207 ILE A CA 1
ATOM 1527 C C . ILE A 1 207 ? 5.908 16.418 -10.203 1.00 87.31 207 ILE A C 1
ATOM 1529 O O . ILE A 1 207 ? 5.643 16.788 -9.061 1.00 87.31 207 ILE A O 1
ATOM 1533 N N . LEU A 1 208 ? 5.362 15.325 -10.739 1.00 85.00 208 LEU A N 1
ATOM 1534 C CA . LEU A 1 208 ? 4.400 14.492 -10.024 1.00 85.00 208 LEU A CA 1
ATOM 1535 C C . LEU A 1 208 ? 5.021 13.830 -8.786 1.00 85.00 208 LEU A C 1
ATOM 1537 O O . LEU A 1 208 ? 4.379 13.789 -7.739 1.00 85.00 208 LEU A O 1
ATOM 1541 N N . GLY A 1 209 ? 6.276 13.381 -8.870 1.00 87.00 209 GLY A N 1
ATOM 1542 C CA . GLY A 1 209 ? 7.033 12.885 -7.721 1.00 87.00 209 GLY A CA 1
ATOM 1543 C C . GLY A 1 209 ? 7.128 13.922 -6.601 1.00 87.00 209 GLY A C 1
ATOM 1544 O O . GLY A 1 209 ? 6.810 13.619 -5.451 1.00 87.00 209 GLY A O 1
ATOM 1545 N N . ILE A 1 210 ? 7.467 15.174 -6.934 1.00 89.88 210 ILE A N 1
ATOM 1546 C CA . ILE A 1 210 ? 7.490 16.283 -5.966 1.00 89.88 210 ILE A CA 1
ATOM 1547 C C . ILE A 1 210 ? 6.102 16.505 -5.358 1.00 89.88 210 ILE A C 1
ATOM 1549 O O . ILE A 1 210 ? 5.983 16.617 -4.139 1.00 89.88 210 ILE A O 1
ATOM 1553 N N . VAL A 1 211 ? 5.049 16.540 -6.178 1.00 91.81 211 VAL A N 1
ATOM 1554 C CA . VAL A 1 211 ? 3.668 16.727 -5.706 1.00 91.81 211 VAL A CA 1
ATOM 1555 C C . VAL A 1 211 ? 3.273 15.637 -4.710 1.00 91.81 211 VAL A C 1
ATOM 1557 O O . VAL A 1 211 ? 2.717 15.949 -3.656 1.00 91.81 211 VAL A O 1
ATOM 1560 N N . VAL A 1 212 ? 3.600 14.372 -4.986 1.00 91.44 212 VAL A N 1
ATOM 1561 C CA . VAL A 1 212 ? 3.294 13.270 -4.065 1.00 91.44 212 VAL A CA 1
ATOM 1562 C C . VAL A 1 212 ? 4.116 13.354 -2.784 1.00 91.44 212 VAL A C 1
ATOM 1564 O O . VAL A 1 212 ? 3.569 13.123 -1.709 1.00 91.44 212 VAL A O 1
ATOM 1567 N N . VAL A 1 213 ? 5.394 13.730 -2.853 1.00 92.12 213 VAL A N 1
ATOM 1568 C CA . VAL A 1 213 ? 6.220 13.935 -1.651 1.00 92.12 213 VAL A CA 1
ATOM 1569 C C . VAL A 1 213 ? 5.656 15.064 -0.786 1.00 92.12 213 VAL A C 1
ATOM 1571 O O . VAL A 1 213 ? 5.554 14.910 0.434 1.00 92.12 213 VAL A O 1
ATOM 1574 N N . LEU A 1 214 ? 5.235 16.178 -1.391 1.00 94.75 214 LEU A N 1
ATOM 1575 C CA . LEU A 1 214 ? 4.584 17.277 -0.674 1.00 94.75 214 LEU A CA 1
ATOM 1576 C C . LEU A 1 214 ? 3.278 16.812 -0.023 1.00 94.75 214 LEU A C 1
ATOM 1578 O O . LEU A 1 214 ? 3.073 17.048 1.167 1.00 94.75 214 LEU A O 1
ATOM 1582 N N . PHE A 1 215 ? 2.441 16.084 -0.763 1.00 94.56 215 PHE A N 1
ATOM 1583 C CA . PHE A 1 215 ? 1.194 15.522 -0.250 1.00 94.56 215 PHE A CA 1
ATOM 1584 C C . PHE A 1 215 ? 1.425 14.550 0.920 1.00 94.56 215 PHE A C 1
ATOM 1586 O O . PHE A 1 215 ? 0.782 14.674 1.966 1.00 94.56 215 PHE A O 1
ATOM 1593 N N . ALA A 1 216 ? 2.387 13.634 0.794 1.00 93.44 216 ALA A N 1
ATOM 1594 C CA . ALA A 1 216 ? 2.770 12.707 1.855 1.00 93.44 216 ALA A CA 1
ATOM 1595 C C . ALA A 1 216 ? 3.312 13.452 3.085 1.00 93.44 216 ALA A C 1
ATOM 1597 O O . ALA A 1 216 ? 2.987 13.097 4.216 1.00 93.44 216 ALA A O 1
ATOM 1598 N N . THR A 1 217 ? 4.066 14.536 2.884 1.00 94.19 217 THR A N 1
ATOM 1599 C CA . THR A 1 217 ? 4.569 15.389 3.973 1.00 94.19 217 THR A CA 1
ATOM 1600 C C . THR A 1 217 ? 3.428 16.114 4.688 1.00 94.19 217 THR A C 1
ATOM 1602 O O . THR A 1 217 ? 3.392 16.152 5.918 1.00 94.19 217 THR A O 1
ATOM 1605 N N . THR A 1 218 ? 2.442 16.642 3.954 1.00 95.19 218 THR A N 1
ATOM 1606 C CA . THR A 1 218 ? 1.228 17.218 4.553 1.00 95.19 218 THR A CA 1
ATOM 1607 C C . THR A 1 218 ? 0.461 16.171 5.365 1.00 95.19 218 THR A C 1
ATOM 1609 O O . THR A 1 218 ? 0.075 16.441 6.506 1.00 95.19 218 THR A O 1
ATOM 1612 N N . CYS A 1 219 ? 0.303 14.957 4.831 1.00 95.00 219 CYS A N 1
ATOM 1613 C CA . CYS A 1 219 ? -0.321 13.840 5.541 1.00 95.00 219 CYS A CA 1
ATOM 1614 C C . CYS A 1 219 ? 0.470 13.433 6.792 1.00 95.00 219 CYS A C 1
ATOM 1616 O O . CYS A 1 219 ? -0.130 13.132 7.826 1.00 95.00 219 CYS A O 1
ATOM 1618 N N . LEU A 1 220 ? 1.803 13.477 6.746 1.00 95.12 220 LEU A N 1
ATOM 1619 C CA . LEU A 1 220 ? 2.665 13.212 7.896 1.00 95.12 220 LEU A CA 1
ATOM 1620 C C . LEU A 1 220 ? 2.450 14.248 8.997 1.00 95.12 220 LEU A C 1
ATOM 1622 O O . LEU A 1 220 ? 2.215 13.873 10.144 1.00 95.12 220 LEU A O 1
ATOM 1626 N N . ILE A 1 221 ? 2.454 15.539 8.660 1.00 95.06 221 ILE A N 1
ATOM 1627 C CA . ILE A 1 221 ? 2.193 16.617 9.624 1.00 95.06 221 ILE A CA 1
ATOM 1628 C C . ILE A 1 221 ? 0.803 16.450 10.252 1.00 95.06 221 ILE A C 1
ATOM 1630 O O . ILE A 1 221 ? 0.653 16.577 11.469 1.00 95.06 221 ILE A O 1
ATOM 1634 N N . PHE A 1 222 ? -0.210 16.122 9.447 1.00 94.56 222 PHE A N 1
ATOM 1635 C CA . PHE A 1 222 ? -1.562 15.865 9.941 1.00 94.56 222 PHE A CA 1
ATOM 1636 C C . PHE A 1 222 ? -1.609 14.657 10.892 1.00 94.56 222 PHE A C 1
ATOM 1638 O O . PHE A 1 222 ? -2.194 14.737 11.973 1.00 94.56 222 PHE A O 1
ATOM 1645 N N . THR A 1 223 ? -0.913 13.572 10.548 1.00 93.25 223 THR A N 1
ATOM 1646 C CA . THR A 1 223 ? -0.824 12.359 11.376 1.00 93.25 223 THR A CA 1
ATOM 1647 C C . THR A 1 223 ? -0.098 12.625 12.696 1.00 93.25 223 THR A C 1
ATOM 1649 O O . THR A 1 223 ? -0.544 12.173 13.748 1.00 93.25 223 THR A O 1
ATOM 1652 N N .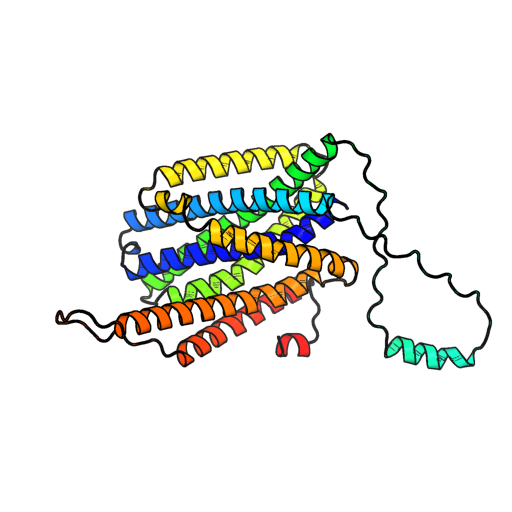 LEU A 1 224 ? 0.984 13.411 12.676 1.00 92.56 224 LEU A N 1
ATOM 1653 C CA . LEU A 1 224 ? 1.745 13.785 13.874 1.00 92.56 224 LEU A CA 1
ATOM 1654 C C . LEU A 1 224 ? 0.931 14.640 14.853 1.00 92.56 224 LEU A C 1
ATOM 1656 O O . LEU A 1 224 ? 1.149 14.558 16.062 1.00 92.56 224 LEU A O 1
ATOM 1660 N N . ARG A 1 225 ? -0.016 15.440 14.349 1.00 92.69 225 ARG A N 1
ATOM 1661 C CA . ARG A 1 225 ? -0.946 16.223 15.177 1.00 92.69 225 ARG A CA 1
ATOM 1662 C C . ARG A 1 225 ? -2.043 15.368 15.812 1.00 92.69 225 ARG A C 1
ATOM 1664 O O . ARG A 1 225 ? -2.604 15.768 16.829 1.00 92.69 225 ARG A O 1
ATOM 1671 N N . ASN A 1 226 ? -2.349 14.203 15.244 1.00 90.94 226 ASN A N 1
ATOM 1672 C CA . ASN A 1 226 ? -3.404 13.333 15.742 1.00 90.94 226 ASN A CA 1
ATOM 1673 C C . ASN A 1 226 ? -2.889 12.396 16.846 1.00 90.94 226 ASN A C 1
ATOM 1675 O O . ASN A 1 226 ? -2.153 11.443 16.586 1.00 90.94 226 ASN A O 1
ATOM 1679 N N . LYS A 1 227 ? -3.316 12.635 18.093 1.00 88.25 227 LYS A N 1
ATOM 1680 C CA . LYS A 1 227 ? -2.878 11.863 19.270 1.00 88.25 227 LYS A CA 1
ATOM 1681 C C . LYS A 1 227 ? -3.210 10.367 19.174 1.00 88.25 227 LYS A C 1
ATOM 1683 O O . LYS A 1 227 ? -2.440 9.563 19.690 1.00 88.25 227 LYS A O 1
ATOM 1688 N N . HIS A 1 228 ? -4.306 9.997 18.507 1.00 86.12 228 HIS A N 1
ATOM 1689 C CA . HIS A 1 228 ? -4.743 8.600 18.393 1.00 86.12 228 HIS A CA 1
ATOM 1690 C C . HIS A 1 228 ? -3.886 7.789 17.418 1.00 86.12 228 HIS A C 1
ATOM 1692 O O . HIS A 1 228 ? -3.706 6.590 17.601 1.00 86.12 228 HIS A O 1
ATOM 1698 N N . VAL A 1 229 ? -3.346 8.441 16.385 1.00 89.31 229 VAL A N 1
ATOM 1699 C CA . VAL A 1 229 ? -2.705 7.755 15.253 1.00 89.31 229 VAL A CA 1
ATOM 1700 C C . VAL A 1 229 ? -1.189 7.958 15.233 1.00 89.31 229 VAL A C 1
ATOM 1702 O O . VAL A 1 229 ? -0.466 7.096 14.744 1.00 89.31 229 VAL A O 1
ATOM 1705 N N . ARG A 1 230 ? -0.671 9.038 15.836 1.00 91.62 230 ARG A N 1
ATOM 1706 C CA . ARG A 1 230 ? 0.772 9.325 15.920 1.00 91.62 230 ARG A CA 1
ATOM 1707 C C . ARG A 1 230 ? 1.635 8.127 16.357 1.00 91.62 230 ARG A C 1
ATOM 1709 O O . ARG A 1 230 ? 2.666 7.925 15.719 1.00 91.62 230 ARG A O 1
ATOM 1716 N N . PRO A 1 231 ? 1.283 7.333 17.392 1.00 90.25 231 PRO A N 1
ATOM 1717 C CA . PRO A 1 231 ? 2.119 6.205 17.819 1.00 90.25 231 PRO A CA 1
ATOM 1718 C C . PRO A 1 231 ? 2.273 5.126 16.741 1.00 90.25 231 PRO A C 1
ATOM 1720 O O . PRO A 1 231 ? 3.265 4.407 16.714 1.00 90.25 231 PRO A O 1
ATOM 1723 N N . LEU A 1 232 ? 1.309 5.031 15.827 1.00 88.62 232 LEU A N 1
ATOM 1724 C CA . LEU A 1 232 ? 1.279 4.018 14.778 1.00 88.62 232 LEU A CA 1
ATOM 1725 C C . LEU A 1 232 ? 2.305 4.304 13.673 1.00 88.62 232 LEU A C 1
ATOM 1727 O O . LEU A 1 232 ? 2.644 3.398 12.921 1.00 88.62 232 LEU A O 1
ATOM 1731 N N . LEU A 1 233 ? 2.859 5.523 13.607 1.00 88.44 233 LEU A N 1
ATOM 1732 C CA . LEU A 1 233 ? 3.947 5.860 12.683 1.00 88.44 233 LEU A CA 1
ATOM 1733 C C . LEU A 1 233 ? 5.236 5.079 12.958 1.00 88.44 233 LEU A C 1
ATOM 1735 O O . LEU A 1 233 ? 6.064 4.985 12.061 1.00 88.44 233 LEU A O 1
ATOM 1739 N N . THR A 1 234 ? 5.442 4.541 14.162 1.00 87.19 234 THR A N 1
ATOM 1740 C CA . THR A 1 234 ? 6.657 3.781 14.512 1.00 87.19 234 THR A CA 1
ATOM 1741 C C . THR A 1 234 ? 6.418 2.278 14.622 1.00 87.19 234 THR A C 1
ATOM 1743 O O . THR A 1 234 ? 7.374 1.517 14.759 1.00 87.19 234 THR A O 1
ATOM 1746 N N . GLN A 1 235 ? 5.166 1.828 14.536 1.00 87.12 235 GLN A N 1
ATOM 1747 C CA . GLN A 1 235 ? 4.797 0.423 14.697 1.00 87.12 235 GLN A CA 1
ATOM 1748 C C . GLN A 1 235 ? 4.583 -0.264 13.342 1.00 87.12 235 GLN A C 1
ATOM 1750 O O . GLN A 1 235 ? 4.259 0.374 12.346 1.00 87.12 235 GLN A O 1
ATOM 1755 N N . GLY A 1 236 ? 4.768 -1.586 13.297 1.00 81.75 236 GLY A N 1
ATOM 1756 C CA . GLY A 1 236 ? 4.457 -2.404 12.115 1.00 81.75 236 GLY A CA 1
ATOM 1757 C C . GLY A 1 236 ? 5.523 -2.440 11.010 1.00 81.75 236 GLY A C 1
ATOM 1758 O O . GLY A 1 236 ? 5.398 -3.240 10.089 1.00 81.75 236 GLY A O 1
ATOM 1759 N N . TRP A 1 237 ? 6.605 -1.662 11.109 1.00 87.94 237 TRP A N 1
ATOM 1760 C CA . TRP A 1 237 ? 7.660 -1.636 10.082 1.00 87.94 237 TRP A CA 1
ATOM 1761 C C . TRP A 1 237 ? 8.430 -2.949 9.942 1.00 87.94 237 TRP A C 1
ATOM 1763 O O . TRP A 1 237 ? 8.712 -3.371 8.828 1.00 87.94 237 TRP A O 1
ATOM 1773 N N . SER A 1 238 ? 8.752 -3.614 11.054 1.00 88.25 238 SER A N 1
ATOM 1774 C CA . SER A 1 238 ? 9.496 -4.882 11.029 1.00 88.25 238 SER A CA 1
ATOM 1775 C C . SER A 1 238 ? 8.775 -5.984 10.229 1.00 88.25 238 SER A C 1
ATOM 1777 O O . SER A 1 238 ? 9.357 -6.472 9.257 1.00 88.25 238 SER A O 1
ATOM 1779 N N . PRO A 1 239 ? 7.506 -6.343 10.531 1.00 84.62 239 PRO A N 1
ATOM 1780 C CA . PRO A 1 239 ? 6.792 -7.342 9.735 1.00 84.62 239 PRO A CA 1
ATOM 1781 C C . PRO A 1 239 ? 6.558 -6.886 8.289 1.00 84.62 239 PRO A C 1
ATOM 1783 O O . PRO A 1 239 ? 6.632 -7.708 7.379 1.00 84.62 239 PRO A O 1
ATOM 1786 N N . LEU A 1 240 ? 6.353 -5.584 8.053 1.00 85.31 240 LEU A N 1
ATOM 1787 C CA . LEU A 1 240 ? 6.184 -5.041 6.705 1.00 85.31 240 LEU A CA 1
ATOM 1788 C C . LEU A 1 240 ? 7.451 -5.207 5.856 1.00 85.31 240 LEU A C 1
ATOM 1790 O O . LEU A 1 240 ? 7.378 -5.680 4.723 1.00 85.31 240 LEU A O 1
ATOM 1794 N N . PHE A 1 241 ? 8.623 -4.869 6.395 1.00 86.25 241 PHE A N 1
ATOM 1795 C CA . PHE A 1 241 ? 9.889 -5.050 5.684 1.00 86.25 241 PHE A CA 1
ATOM 1796 C C . PHE A 1 241 ? 10.275 -6.526 5.552 1.00 86.25 241 PHE A C 1
ATOM 1798 O O . PHE A 1 241 ? 10.807 -6.919 4.516 1.00 86.25 241 PHE A O 1
ATOM 1805 N N . GLY A 1 242 ? 9.934 -7.371 6.530 1.00 86.69 242 GLY A N 1
ATOM 1806 C CA . GLY A 1 242 ? 10.052 -8.824 6.388 1.00 86.69 242 GLY A CA 1
ATOM 1807 C C . GLY A 1 242 ? 9.244 -9.351 5.195 1.00 86.69 242 GLY A C 1
ATOM 1808 O O . GLY A 1 242 ? 9.778 -10.063 4.343 1.00 86.69 242 GLY A O 1
ATOM 1809 N N . ALA A 1 243 ? 7.983 -8.928 5.071 1.00 83.50 243 ALA A N 1
ATOM 1810 C CA . ALA A 1 243 ? 7.129 -9.271 3.935 1.00 83.50 243 ALA A CA 1
ATOM 1811 C C . ALA A 1 243 ? 7.651 -8.696 2.605 1.00 83.50 243 ALA A C 1
ATOM 1813 O O . ALA A 1 243 ? 7.538 -9.347 1.566 1.00 83.50 243 ALA A O 1
ATOM 1814 N N . MET A 1 244 ? 8.257 -7.505 2.625 1.00 85.75 244 MET A N 1
ATOM 1815 C CA . MET A 1 244 ? 8.876 -6.878 1.451 1.00 85.75 244 MET A CA 1
ATOM 1816 C C . MET A 1 244 ? 10.030 -7.719 0.897 1.00 85.75 244 MET A C 1
ATOM 1818 O O . MET A 1 244 ? 10.117 -7.902 -0.317 1.00 85.75 244 MET A O 1
ATOM 1822 N N . VAL A 1 245 ? 10.891 -8.267 1.762 1.00 85.06 245 VAL A N 1
ATOM 1823 C CA . VAL A 1 245 ? 12.005 -9.139 1.347 1.00 85.06 245 VAL A CA 1
ATOM 1824 C C . VAL A 1 245 ? 11.482 -10.408 0.673 1.00 85.06 245 VAL A C 1
ATOM 1826 O O . VAL A 1 245 ? 11.938 -10.763 -0.414 1.00 85.06 245 VAL A O 1
ATOM 1829 N N . ILE A 1 246 ? 10.476 -11.056 1.268 1.00 84.88 246 ILE A N 1
ATOM 1830 C CA . ILE A 1 246 ? 9.853 -12.264 0.705 1.00 84.88 246 ILE A CA 1
ATOM 1831 C C . ILE A 1 246 ? 9.174 -11.949 -0.638 1.00 84.88 246 ILE A C 1
ATOM 1833 O O . ILE A 1 246 ? 9.370 -12.663 -1.626 1.00 84.88 246 ILE A O 1
ATOM 1837 N N . SER A 1 247 ? 8.420 -10.849 -0.709 1.00 82.44 247 SER A N 1
ATOM 1838 C CA . SER A 1 247 ? 7.734 -10.449 -1.941 1.00 82.44 247 SER A CA 1
ATOM 1839 C C . SER A 1 247 ? 8.711 -10.049 -3.051 1.00 82.44 247 SER A C 1
ATOM 1841 O O . SER A 1 247 ? 8.467 -10.329 -4.222 1.00 82.44 247 SER A O 1
ATOM 1843 N N . SER A 1 248 ? 9.877 -9.494 -2.703 1.00 82.06 248 SER A N 1
ATOM 1844 C CA . SER A 1 248 ? 10.936 -9.198 -3.680 1.00 82.06 248 SER A CA 1
ATOM 1845 C C . SER A 1 248 ? 11.437 -10.470 -4.373 1.00 82.06 248 SER A C 1
ATOM 1847 O O . SER A 1 248 ? 11.642 -10.473 -5.586 1.00 82.06 248 SER A O 1
ATOM 1849 N N . GLY A 1 249 ? 11.550 -11.582 -3.636 1.00 81.31 249 GLY A N 1
ATOM 1850 C CA . GLY A 1 249 ? 11.831 -12.895 -4.223 1.00 81.31 249 GLY A CA 1
ATOM 1851 C C . GLY A 1 249 ? 10.748 -13.341 -5.211 1.00 81.31 249 GLY A C 1
ATOM 1852 O O . GLY A 1 249 ? 11.061 -13.803 -6.308 1.00 81.31 249 GLY A O 1
ATOM 1853 N N . THR A 1 250 ? 9.476 -13.122 -4.865 1.00 81.44 250 THR A N 1
ATOM 1854 C CA . THR A 1 250 ? 8.331 -13.404 -5.751 1.00 81.44 250 THR A CA 1
ATOM 1855 C C . THR A 1 250 ? 8.376 -12.550 -7.023 1.00 81.44 250 THR A C 1
ATOM 1857 O O . THR A 1 250 ? 8.156 -13.072 -8.114 1.00 81.44 250 THR A O 1
ATOM 1860 N N . GLY A 1 251 ? 8.742 -11.268 -6.917 1.00 79.00 251 GLY A N 1
ATOM 1861 C CA . GLY A 1 251 ? 8.918 -10.362 -8.057 1.00 79.00 251 GLY A CA 1
ATOM 1862 C C . GLY A 1 251 ? 10.002 -10.816 -9.040 1.00 79.00 251 GLY A C 1
ATOM 1863 O O . GLY A 1 251 ? 9.791 -10.767 -10.251 1.00 79.00 251 GLY A O 1
ATOM 1864 N N . ILE A 1 252 ? 11.133 -11.329 -8.541 1.00 77.88 252 ILE A N 1
ATOM 1865 C CA . ILE A 1 252 ? 12.202 -11.897 -9.385 1.00 77.88 252 ILE A CA 1
ATOM 1866 C C . ILE A 1 252 ? 11.702 -13.133 -10.142 1.00 77.88 252 ILE A C 1
ATOM 1868 O O . ILE A 1 252 ? 11.987 -13.304 -11.329 1.00 77.88 252 ILE A O 1
ATOM 1872 N N . VAL A 1 253 ? 10.955 -14.006 -9.460 1.00 79.88 253 VAL A N 1
ATOM 1873 C CA . VAL A 1 253 ? 10.354 -15.187 -10.093 1.00 79.88 253 VAL A CA 1
ATOM 1874 C C . VAL A 1 253 ? 9.342 -14.758 -11.157 1.00 79.88 253 VAL A C 1
ATOM 1876 O O . VAL A 1 253 ? 9.365 -15.301 -12.260 1.00 79.88 253 VAL A O 1
ATOM 1879 N N . LEU A 1 254 ? 8.512 -13.750 -10.874 1.00 78.31 254 LEU A N 1
ATOM 1880 C CA . LEU A 1 254 ? 7.531 -13.225 -11.821 1.00 78.31 254 LEU A CA 1
ATOM 1881 C C . LEU A 1 254 ? 8.185 -12.689 -13.103 1.00 78.31 254 LEU A C 1
ATOM 1883 O O . LEU A 1 254 ? 7.758 -13.062 -14.194 1.00 78.31 254 LEU A O 1
ATOM 1887 N N . ASP A 1 255 ? 9.242 -11.879 -12.989 1.00 72.81 255 ASP A N 1
ATOM 1888 C CA . ASP A 1 255 ? 9.975 -11.314 -14.138 1.00 72.81 255 ASP A CA 1
ATOM 1889 C C . ASP A 1 255 ? 10.561 -12.407 -15.056 1.00 72.81 255 ASP A C 1
ATOM 1891 O O . ASP A 1 255 ? 10.550 -12.297 -16.285 1.00 72.81 255 ASP A O 1
ATOM 1895 N N . ARG A 1 256 ? 10.988 -13.537 -14.478 1.00 72.94 256 ARG A N 1
ATOM 1896 C CA . ARG A 1 256 ? 11.501 -14.677 -15.253 1.00 72.94 256 ARG A CA 1
ATOM 1897 C C . ARG A 1 256 ? 10.431 -15.352 -16.113 1.00 72.94 256 ARG A C 1
ATOM 1899 O O . ARG A 1 256 ? 10.751 -15.868 -17.182 1.00 72.94 256 ARG A O 1
ATOM 1906 N N . PHE A 1 257 ? 9.184 -15.389 -15.652 1.00 73.88 257 PHE A N 1
ATOM 1907 C CA . PHE A 1 257 ? 8.104 -16.111 -16.330 1.00 73.88 257 PHE A CA 1
ATOM 1908 C C . PHE A 1 257 ? 7.183 -15.207 -17.151 1.00 73.88 257 PHE A C 1
ATOM 1910 O O . PHE A 1 257 ? 6.607 -15.684 -18.127 1.00 73.88 257 PHE A O 1
ATOM 1917 N N . VAL A 1 258 ? 7.092 -13.911 -16.834 1.00 68.12 258 VAL A N 1
ATOM 1918 C CA . VAL A 1 258 ? 6.272 -12.954 -17.596 1.00 68.12 258 VAL A CA 1
ATOM 1919 C C . VAL A 1 258 ? 6.751 -12.801 -19.040 1.00 68.12 258 VAL A C 1
ATOM 1921 O O . VAL A 1 258 ? 5.940 -12.657 -19.944 1.00 68.12 258 VAL A O 1
ATOM 1924 N N . SER A 1 259 ? 8.064 -12.886 -19.272 1.00 63.06 259 SER A N 1
ATOM 1925 C CA . SER A 1 259 ? 8.649 -12.836 -20.619 1.00 63.06 259 SER A CA 1
ATOM 1926 C C . SER A 1 259 ? 8.433 -14.129 -21.409 1.00 63.06 259 SER A C 1
ATOM 1928 O O . SER A 1 259 ? 8.543 -14.135 -22.631 1.00 63.06 259 SER A O 1
ATOM 1930 N N . ARG A 1 260 ? 8.123 -15.227 -20.710 1.00 66.06 260 ARG A N 1
ATOM 1931 C CA . ARG A 1 260 ? 7.958 -16.566 -21.279 1.00 66.06 260 ARG A CA 1
ATOM 1932 C C . ARG A 1 260 ? 6.503 -16.897 -21.605 1.00 66.06 260 ARG A C 1
ATOM 1934 O O . ARG A 1 260 ? 6.272 -17.691 -22.513 1.00 66.06 260 ARG A O 1
ATOM 1941 N N . TYR A 1 261 ? 5.549 -16.321 -20.875 1.00 69.88 261 TYR A N 1
ATOM 1942 C CA . TYR A 1 261 ? 4.130 -16.647 -20.983 1.00 69.88 261 TYR A CA 1
ATOM 1943 C C . TYR A 1 261 ? 3.257 -15.386 -20.965 1.00 69.88 261 TYR A C 1
ATOM 1945 O O . TYR A 1 261 ? 3.163 -14.693 -19.949 1.00 69.88 261 TYR A O 1
ATOM 1953 N N . ASP A 1 262 ? 2.548 -15.138 -22.068 1.00 65.56 262 ASP A N 1
ATOM 1954 C CA . ASP A 1 262 ? 1.589 -14.036 -22.166 1.00 65.56 262 ASP A CA 1
ATOM 1955 C C . ASP A 1 262 ? 0.468 -14.170 -21.124 1.00 65.56 262 ASP A C 1
ATOM 1957 O O . ASP A 1 262 ? -0.097 -15.248 -20.918 1.00 65.56 262 ASP A O 1
ATOM 1961 N N . GLY A 1 263 ? 0.149 -13.063 -20.450 1.00 67.75 263 GLY A N 1
ATOM 1962 C CA . GLY A 1 263 ? -0.890 -13.011 -19.414 1.00 67.75 263 GLY A CA 1
ATOM 1963 C C . GLY A 1 263 ? -0.503 -13.646 -18.071 1.00 67.75 263 GLY A C 1
ATOM 1964 O O . GLY A 1 263 ? -1.291 -13.584 -17.127 1.00 67.75 263 GLY A O 1
ATOM 1965 N N . PHE A 1 264 ? 0.710 -14.200 -17.930 1.00 73.12 264 PHE A N 1
ATOM 1966 C CA . PHE A 1 264 ? 1.155 -14.830 -16.681 1.00 73.12 264 PHE A CA 1
ATOM 1967 C C . PHE A 1 264 ? 1.215 -13.853 -15.506 1.00 73.12 264 PHE A C 1
ATOM 1969 O O . PHE A 1 264 ? 0.873 -14.235 -14.393 1.00 73.12 264 PHE A O 1
ATOM 1976 N N . ALA A 1 265 ? 1.587 -12.589 -15.738 1.00 68.31 265 ALA A N 1
ATOM 1977 C CA . ALA A 1 265 ? 1.617 -11.587 -14.671 1.00 68.31 265 ALA A CA 1
ATOM 1978 C C . ALA A 1 265 ? 0.245 -11.370 -14.021 1.00 68.31 265 ALA A C 1
ATOM 1980 O O . ALA A 1 265 ? 0.150 -11.299 -12.799 1.00 68.31 265 ALA A O 1
ATOM 1981 N N . LEU A 1 266 ? -0.816 -11.320 -14.828 1.00 70.38 266 LEU A N 1
ATOM 1982 C CA . LEU A 1 266 ? -2.183 -11.191 -14.329 1.00 70.38 266 LEU A CA 1
ATOM 1983 C C . LEU A 1 266 ? -2.613 -12.462 -13.599 1.00 70.38 266 LEU A C 1
ATOM 1985 O O . LEU A 1 266 ? -3.145 -12.385 -12.496 1.00 70.38 266 LEU A O 1
ATOM 1989 N N . LEU A 1 267 ? -2.321 -13.628 -14.182 1.00 72.88 267 LEU A N 1
ATOM 1990 C CA . LEU A 1 267 ? -2.659 -14.921 -13.595 1.00 72.88 267 LEU A CA 1
ATOM 1991 C C . LEU A 1 267 ? -1.971 -15.146 -12.243 1.00 72.88 267 LEU A C 1
ATOM 1993 O O . LEU A 1 267 ? -2.600 -15.626 -11.308 1.00 72.88 267 LEU A O 1
ATOM 1997 N N . ALA A 1 268 ? -0.696 -14.772 -12.127 1.00 73.25 268 ALA A N 1
ATOM 1998 C CA . ALA A 1 268 ? 0.057 -14.869 -10.885 1.00 73.25 268 ALA A CA 1
ATOM 1999 C C . ALA A 1 268 ? -0.609 -14.046 -9.780 1.00 73.25 268 ALA A C 1
ATOM 2001 O O . ALA A 1 268 ? -0.791 -14.562 -8.684 1.00 73.25 268 ALA A O 1
ATOM 2002 N N . VAL A 1 269 ? -1.038 -12.815 -10.084 1.00 69.12 269 VAL A N 1
ATOM 2003 C CA . VAL A 1 269 ? -1.730 -11.964 -9.107 1.00 69.12 269 VAL A CA 1
ATOM 2004 C C . VAL A 1 269 ? -3.092 -12.532 -8.723 1.00 69.12 269 VAL A C 1
ATOM 2006 O O . VAL A 1 269 ? -3.426 -12.515 -7.544 1.00 69.12 269 VAL A O 1
ATOM 2009 N N . VAL A 1 270 ? -3.850 -13.092 -9.669 1.00 69.12 270 VAL A N 1
ATOM 2010 C CA . VAL A 1 270 ? -5.124 -13.767 -9.367 1.00 69.12 270 VAL A CA 1
ATOM 2011 C C . VAL A 1 270 ? -4.901 -14.940 -8.405 1.00 69.12 270 VAL A C 1
ATOM 2013 O O . VAL A 1 270 ? -5.545 -15.010 -7.364 1.00 69.12 270 VAL A O 1
ATOM 2016 N N . ILE A 1 271 ? -3.948 -15.824 -8.723 1.00 69.50 271 ILE A N 1
ATOM 2017 C CA . ILE A 1 271 ? -3.667 -17.044 -7.948 1.00 69.50 271 ILE A CA 1
ATOM 2018 C C . ILE A 1 271 ? -3.102 -16.718 -6.560 1.00 69.50 271 ILE A C 1
ATOM 2020 O O . ILE A 1 271 ? -3.416 -17.404 -5.590 1.00 69.50 271 ILE A O 1
ATOM 2024 N N . SER A 1 272 ? -2.232 -15.710 -6.443 1.00 68.00 272 SER A N 1
ATOM 2025 C CA . SER A 1 272 ? -1.578 -15.389 -5.169 1.00 68.00 272 SER A CA 1
ATOM 2026 C C . SER A 1 272 ? -2.357 -14.397 -4.308 1.00 68.00 272 SER A C 1
ATOM 2028 O O . SER A 1 272 ? -2.243 -14.447 -3.086 1.00 68.00 272 SER A O 1
ATOM 2030 N N . GLY A 1 273 ? -3.100 -13.477 -4.927 1.00 64.69 273 GLY A N 1
ATOM 2031 C CA . GLY A 1 273 ? -3.733 -12.342 -4.254 1.00 64.69 273 GLY A CA 1
ATOM 2032 C C . GLY A 1 273 ? -4.946 -12.751 -3.425 1.00 64.69 273 GLY A C 1
ATOM 2033 O O . GLY A 1 273 ? -4.926 -12.672 -2.192 1.00 64.69 273 GLY A O 1
ATOM 2034 N N . LEU A 1 274 ? -5.986 -13.279 -4.079 1.00 65.50 274 LEU A N 1
ATOM 2035 C CA . LEU A 1 274 ? -7.251 -13.604 -3.410 1.00 65.50 274 LEU A CA 1
ATOM 2036 C C . LEU A 1 274 ? -7.118 -14.797 -2.446 1.00 65.50 274 LEU A C 1
ATOM 2038 O O . LEU A 1 274 ? -7.357 -14.607 -1.252 1.00 65.50 274 LEU A O 1
ATOM 2042 N N . PRO A 1 275 ? -6.639 -15.989 -2.853 1.00 65.62 275 PRO A N 1
ATOM 2043 C CA . PRO A 1 275 ? -6.541 -17.125 -1.934 1.00 65.62 275 PRO A CA 1
ATOM 2044 C C . PRO A 1 275 ? -5.519 -16.895 -0.810 1.00 65.62 275 PRO A C 1
ATOM 2046 O O . PRO A 1 275 ? -5.731 -17.311 0.333 1.00 65.62 275 PRO A O 1
ATOM 2049 N N . GLY A 1 276 ? -4.413 -16.202 -1.111 1.00 67.25 276 GLY A N 1
ATOM 2050 C CA . GLY A 1 276 ? -3.358 -15.906 -0.141 1.00 67.25 276 GLY A CA 1
ATOM 2051 C C . GLY A 1 276 ? -3.820 -14.957 0.963 1.00 67.25 276 GLY A C 1
ATOM 2052 O O . GLY A 1 276 ? -3.577 -15.203 2.148 1.00 67.25 276 GLY A O 1
ATOM 2053 N N . SER A 1 277 ? -4.541 -13.897 0.597 1.00 67.50 277 SER A N 1
ATOM 2054 C CA . SER A 1 277 ? -5.065 -12.933 1.565 1.00 67.50 277 SER A CA 1
ATOM 2055 C C . SER A 1 277 ? -6.189 -13.517 2.430 1.00 67.50 277 SER A C 1
ATOM 2057 O O . SER A 1 277 ? -6.220 -13.300 3.643 1.00 67.50 277 SER A O 1
ATOM 2059 N N . VAL A 1 278 ? -7.034 -14.369 1.851 1.00 65.81 278 VAL A N 1
ATOM 2060 C CA . VAL A 1 278 ? -8.048 -15.170 2.556 1.00 65.81 278 VAL A CA 1
ATOM 2061 C C . VAL A 1 278 ? -7.413 -16.127 3.563 1.00 65.81 278 VAL A C 1
ATOM 2063 O O . VAL A 1 278 ? -7.834 -16.182 4.724 1.00 65.81 278 VAL A O 1
ATOM 2066 N N . GLY A 1 279 ? -6.353 -16.830 3.157 1.00 67.19 279 GLY A N 1
ATOM 2067 C CA . GLY A 1 279 ? -5.555 -17.669 4.048 1.00 67.19 279 GLY A CA 1
ATOM 2068 C C . GLY A 1 279 ? -4.953 -16.872 5.208 1.00 67.19 279 GLY A C 1
ATOM 2069 O O . GLY A 1 279 ? -5.028 -17.309 6.355 1.00 67.19 279 GLY A O 1
ATOM 2070 N N . SER A 1 280 ? -4.430 -15.672 4.944 1.00 66.75 280 SER A N 1
ATOM 2071 C CA . SER A 1 280 ? -3.889 -14.777 5.977 1.00 66.75 280 SER A CA 1
ATOM 2072 C C . SER A 1 280 ? -4.952 -14.335 6.990 1.00 66.75 280 SER A C 1
ATOM 2074 O O . SER A 1 280 ? -4.716 -14.394 8.199 1.00 66.75 280 SER A O 1
ATOM 2076 N N . ILE A 1 281 ? -6.160 -13.976 6.533 1.00 67.94 281 ILE A N 1
ATOM 2077 C CA . ILE A 1 281 ? -7.293 -13.648 7.416 1.00 67.94 281 ILE A CA 1
ATOM 2078 C C . ILE A 1 281 ? -7.654 -14.853 8.295 1.00 67.94 281 ILE A C 1
ATOM 2080 O O . ILE A 1 281 ? -7.850 -14.700 9.504 1.00 67.94 281 ILE A O 1
ATOM 2084 N N . LEU A 1 282 ? -7.710 -16.056 7.718 1.00 66.81 282 LEU A N 1
ATOM 2085 C CA . LEU A 1 282 ? -7.995 -17.284 8.459 1.00 66.81 282 LEU A CA 1
ATOM 2086 C C . LEU A 1 282 ? -6.916 -17.574 9.514 1.00 66.81 282 LEU A C 1
ATOM 2088 O O . LEU A 1 282 ? -7.253 -17.845 10.665 1.00 66.81 282 LEU A O 1
ATOM 2092 N N . VAL A 1 283 ? -5.632 -17.456 9.159 1.00 66.38 283 VAL A N 1
ATOM 2093 C CA . VAL A 1 283 ? -4.506 -17.634 10.092 1.00 66.38 283 VAL A CA 1
ATOM 2094 C C . VAL A 1 283 ? -4.532 -16.580 11.197 1.00 66.38 283 VAL A C 1
ATOM 2096 O O . VAL A 1 283 ? -4.334 -16.919 12.362 1.00 66.38 283 VAL A O 1
ATOM 2099 N N . SER A 1 284 ? -4.825 -15.319 10.870 1.00 65.44 284 SER A N 1
ATOM 2100 C CA . SER A 1 284 ? -4.960 -14.246 11.858 1.00 65.44 284 SER A CA 1
ATOM 2101 C C . SER A 1 284 ? -6.073 -14.554 12.858 1.00 65.44 284 SER A C 1
ATOM 2103 O O . SER A 1 284 ? -5.839 -14.476 14.062 1.00 65.44 284 SER A O 1
ATOM 2105 N N . ARG A 1 285 ? -7.246 -14.994 12.387 1.00 67.06 285 ARG A N 1
ATOM 2106 C CA . ARG A 1 285 ? -8.368 -15.374 13.258 1.00 67.06 285 ARG A CA 1
ATOM 2107 C C . ARG A 1 285 ? -8.070 -16.608 14.102 1.00 67.06 285 ARG A C 1
ATOM 2109 O O . ARG A 1 285 ? -8.384 -16.614 15.290 1.00 67.06 285 ARG A O 1
ATOM 2116 N N . LEU A 1 286 ? -7.437 -17.625 13.516 1.00 64.25 286 LEU A N 1
ATOM 2117 C CA . LEU A 1 286 ? -6.972 -18.800 14.253 1.00 64.25 286 LEU A CA 1
ATOM 2118 C C . LEU A 1 286 ? -5.990 -18.391 15.354 1.00 64.25 286 LEU A C 1
ATOM 2120 O O . LEU A 1 286 ? -6.174 -18.793 16.498 1.00 64.25 286 LEU A O 1
ATOM 2124 N N . SER A 1 287 ? -5.014 -17.535 15.044 1.00 65.75 2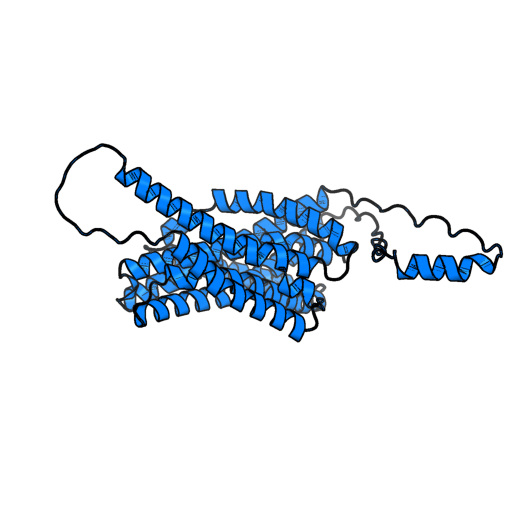87 SER A N 1
ATOM 2125 C CA . SER A 1 287 ? -4.042 -17.014 16.011 1.00 65.75 287 SER A CA 1
ATOM 2126 C C . SER A 1 287 ? -4.720 -16.251 17.152 1.00 65.75 287 SER A C 1
ATOM 2128 O O . SER A 1 287 ? -4.446 -16.530 18.317 1.00 65.75 287 SER A O 1
ATOM 2130 N N . THR A 1 288 ? -5.677 -15.365 16.850 1.00 64.12 288 THR A N 1
ATOM 2131 C CA . THR A 1 288 ? -6.459 -14.651 17.873 1.00 64.12 288 THR A CA 1
ATOM 2132 C C . THR A 1 288 ? -7.263 -15.613 18.748 1.00 64.12 288 THR A C 1
ATOM 2134 O O . THR A 1 288 ? -7.251 -15.470 19.969 1.00 64.12 288 THR A O 1
ATOM 2137 N N . SER A 1 289 ? -7.913 -16.623 18.156 1.00 61.94 289 SER A N 1
ATOM 2138 C CA . SER A 1 289 ? -8.664 -17.631 18.918 1.00 61.94 289 SER A CA 1
ATOM 2139 C C . SER A 1 289 ? -7.755 -18.475 19.816 1.00 61.94 289 SER A C 1
ATOM 2141 O O . SER A 1 289 ? -8.078 -18.709 20.977 1.00 61.94 289 SER A O 1
ATOM 2143 N N . LEU A 1 290 ? -6.575 -18.855 19.319 1.00 62.75 290 LEU A N 1
ATOM 2144 C CA . LEU A 1 290 ? -5.591 -19.626 20.068 1.00 62.75 290 LEU A CA 1
ATOM 2145 C C . LEU A 1 290 ? -4.988 -18.796 21.207 1.00 62.75 290 LEU A C 1
ATOM 2147 O O . LEU A 1 290 ? -4.789 -19.315 22.299 1.00 62.75 290 LEU A O 1
ATOM 2151 N N . HIS A 1 291 ? -4.724 -17.507 20.975 1.00 70.06 291 HIS A N 1
ATOM 2152 C CA . HIS A 1 291 ? -4.221 -16.590 21.997 1.00 70.06 291 HIS A CA 1
ATOM 2153 C C . HIS A 1 291 ? -5.255 -16.352 23.105 1.00 70.06 291 HIS A C 1
ATOM 2155 O O . HIS A 1 291 ? -4.907 -16.401 24.284 1.00 70.06 291 HIS A O 1
ATOM 2161 N N . ALA A 1 292 ? -6.529 -16.163 22.744 1.00 63.91 292 ALA A N 1
ATOM 2162 C CA . ALA A 1 292 ? -7.623 -16.050 23.706 1.00 63.91 292 ALA A CA 1
ATOM 2163 C C . ALA A 1 292 ? -7.794 -17.340 24.529 1.00 63.91 292 ALA A C 1
ATOM 2165 O O . ALA A 1 292 ? -7.882 -17.281 25.757 1.00 63.91 292 ALA A O 1
ATOM 2166 N N . ALA A 1 293 ? -7.744 -18.507 23.877 1.00 62.44 293 ALA A N 1
ATOM 2167 C CA . ALA A 1 293 ? -7.786 -19.803 24.549 1.00 62.44 293 ALA A CA 1
ATOM 2168 C C . ALA A 1 293 ? -6.575 -20.005 25.479 1.00 62.44 293 ALA A C 1
ATOM 2170 O O . ALA A 1 293 ? -6.741 -20.391 26.634 1.00 62.44 293 ALA A O 1
ATOM 2171 N N . ALA A 1 294 ? -5.360 -19.673 25.035 1.00 68.69 294 ALA A N 1
ATOM 2172 C CA . ALA A 1 294 ? -4.153 -19.759 25.857 1.00 68.69 294 ALA A CA 1
ATOM 2173 C C . ALA A 1 294 ? -4.227 -18.858 27.102 1.00 68.69 294 ALA A C 1
ATOM 2175 O O . ALA A 1 294 ? -3.815 -19.281 28.181 1.00 68.69 294 ALA A O 1
ATOM 2176 N N . LEU A 1 295 ? -4.796 -17.653 26.979 1.00 69.31 295 LEU A N 1
ATOM 2177 C CA . LEU A 1 295 ? -5.008 -16.747 28.111 1.00 69.31 295 LEU A CA 1
ATOM 2178 C C . LEU A 1 295 ? -6.054 -17.293 29.096 1.00 69.31 295 LEU A C 1
ATOM 2180 O O . LEU A 1 295 ? -5.884 -17.148 30.302 1.00 69.31 295 LEU A O 1
ATOM 2184 N N . SER A 1 296 ? -7.092 -17.974 28.597 1.00 64.88 296 SER A N 1
ATOM 2185 C CA . SER A 1 296 ? -8.099 -18.642 29.437 1.00 64.88 296 SER A CA 1
ATOM 2186 C C . SER A 1 296 ? -7.567 -19.877 30.181 1.00 64.88 296 SER A C 1
ATOM 2188 O O . SER A 1 296 ? -8.105 -20.247 31.222 1.00 64.88 296 SER A O 1
ATOM 2190 N N . LEU A 1 297 ? -6.497 -20.500 29.671 1.00 63.00 297 LEU A N 1
ATOM 2191 C CA . LEU A 1 297 ? -5.849 -21.676 30.261 1.00 63.00 297 LEU A CA 1
ATOM 2192 C C . LEU A 1 297 ? -4.661 -21.329 31.175 1.00 63.00 297 LEU A C 1
ATOM 2194 O O . LEU A 1 297 ? -4.145 -22.214 31.861 1.00 63.00 297 LEU A O 1
ATOM 2198 N N . ALA A 1 298 ? -4.208 -20.072 31.201 1.00 60.88 298 ALA A N 1
ATOM 2199 C CA . ALA A 1 298 ? -3.111 -19.638 32.059 1.00 60.88 298 ALA A CA 1
ATOM 2200 C C . ALA A 1 298 ? -3.563 -19.594 33.537 1.00 60.88 298 ALA A C 1
ATOM 2202 O O . ALA A 1 298 ? -4.515 -18.886 33.874 1.00 60.88 298 ALA A O 1
ATOM 2203 N N . PRO A 1 299 ? -2.896 -20.317 34.456 1.00 61.75 299 PRO A N 1
ATOM 2204 C CA . PRO A 1 299 ? -3.322 -20.367 35.845 1.00 61.75 299 PRO A CA 1
ATOM 2205 C C . PRO A 1 299 ? -2.818 -19.129 36.593 1.00 61.75 299 PRO A C 1
ATOM 2207 O O . PRO A 1 299 ? -1.672 -19.123 37.033 1.00 61.75 299 PRO A O 1
ATOM 2210 N N . SER A 1 300 ? -3.655 -18.092 36.755 1.00 48.69 300 SER A N 1
ATOM 2211 C CA . SER A 1 300 ? -3.559 -17.121 37.866 1.00 48.69 300 SER A CA 1
ATOM 2212 C C . SER A 1 300 ? -4.773 -16.184 38.016 1.00 48.69 300 SER A C 1
ATOM 2214 O O . SER A 1 300 ? -4.997 -15.292 37.209 1.00 48.69 300 SER A O 1
ATOM 2216 N N . ILE A 1 301 ? -5.416 -16.346 39.181 1.00 45.34 301 ILE A N 1
ATOM 2217 C CA . ILE A 1 301 ? -6.160 -15.377 40.009 1.00 45.34 301 ILE A CA 1
ATOM 2218 C C . ILE A 1 301 ? -7.593 -15.014 39.577 1.00 45.34 301 ILE A C 1
ATOM 2220 O O . ILE A 1 301 ? -7.864 -14.107 38.798 1.00 45.34 301 ILE A O 1
ATOM 2224 N N . VAL A 1 302 ? -8.515 -15.703 40.255 1.00 54.94 302 VAL A N 1
ATOM 2225 C CA . VAL A 1 302 ? -9.901 -15.330 40.559 1.00 54.94 302 VAL A CA 1
ATOM 2226 C C . VAL A 1 302 ? -10.089 -13.813 40.693 1.00 54.94 302 VAL A C 1
ATOM 2228 O O . VAL A 1 302 ? -9.596 -13.213 41.642 1.00 54.94 302 VAL A O 1
ATOM 2231 N N . THR A 1 303 ? -10.917 -13.221 39.834 1.00 39.09 303 THR A N 1
ATOM 2232 C CA . THR A 1 303 ? -11.934 -12.252 40.271 1.00 39.09 303 THR A CA 1
ATOM 2233 C C . THR A 1 303 ? -13.206 -12.428 39.451 1.00 39.09 303 THR A C 1
ATOM 2235 O O . THR A 1 303 ? -13.190 -12.785 38.278 1.00 39.09 303 THR A O 1
ATOM 2238 N N . ALA A 1 304 ? -14.313 -12.286 40.164 1.00 49.44 304 ALA A N 1
ATOM 2239 C CA . ALA A 1 304 ? -15.659 -12.659 39.790 1.00 49.44 304 ALA A CA 1
ATOM 2240 C C . ALA A 1 304 ? -16.251 -11.846 38.627 1.00 49.44 304 ALA A C 1
ATOM 2242 O O . ALA A 1 304 ? -16.097 -10.631 38.571 1.00 49.44 304 ALA A O 1
ATOM 2243 N N . GLY A 1 305 ? -17.071 -12.531 37.823 1.00 47.53 305 GLY A N 1
ATOM 2244 C CA . GLY A 1 305 ? -18.182 -11.945 37.070 1.00 47.53 305 GLY A CA 1
ATOM 2245 C C . GLY A 1 305 ? -17.868 -11.516 35.637 1.00 47.53 305 GLY A C 1
ATOM 2246 O O . GLY A 1 305 ? -17.095 -10.596 35.413 1.00 47.53 305 GLY A O 1
ATOM 2247 N N . GLY A 1 306 ? -18.572 -12.112 34.669 1.00 36.91 306 GLY A N 1
ATOM 2248 C CA . GLY A 1 306 ? -18.751 -11.495 33.352 1.00 36.91 306 GLY A CA 1
ATOM 2249 C C . GLY A 1 306 ? -18.801 -12.479 32.191 1.00 36.91 306 GLY A C 1
ATOM 2250 O O . GLY A 1 306 ? -17.766 -12.931 31.731 1.00 36.91 306 GLY A O 1
ATOM 2251 N N . SER A 1 307 ? -20.025 -12.765 31.733 1.00 35.94 307 SER A N 1
ATOM 2252 C CA . SER A 1 307 ? -20.414 -13.168 30.369 1.00 35.94 307 SER A CA 1
ATOM 2253 C C . SER A 1 307 ? -19.453 -14.064 29.576 1.00 35.94 307 SER A C 1
ATOM 2255 O O . SER A 1 307 ? -18.440 -13.605 29.053 1.00 35.94 307 SER A O 1
ATOM 2257 N N . SER A 1 308 ? -19.875 -15.310 29.349 1.00 38.16 308 SER A N 1
ATOM 2258 C CA . SER A 1 308 ? -19.385 -16.155 28.258 1.00 38.16 308 SER A CA 1
ATOM 2259 C C . SER A 1 308 ? -19.529 -15.410 26.925 1.00 38.16 308 SER A C 1
ATOM 2261 O O . SER A 1 308 ? -20.614 -15.382 26.339 1.00 38.16 308 SER A O 1
ATOM 2263 N N . VAL A 1 309 ? -18.460 -14.764 26.462 1.00 45.69 309 VAL A N 1
ATOM 2264 C CA . VAL A 1 309 ? -18.391 -14.260 25.089 1.00 45.69 309 VAL A CA 1
ATOM 2265 C C . VAL A 1 309 ? -18.450 -15.501 24.192 1.00 45.69 309 VAL A C 1
ATOM 2267 O O . VAL A 1 309 ? -17.617 -16.391 24.362 1.00 45.69 309 VAL A O 1
ATOM 2270 N N . PRO A 1 310 ? -19.459 -15.639 23.315 1.00 45.09 310 PRO A N 1
ATOM 2271 C CA . PRO A 1 310 ? -19.609 -16.838 22.507 1.00 45.09 310 PRO A CA 1
ATOM 2272 C C . PRO A 1 310 ? -18.397 -16.971 21.584 1.00 45.09 310 PRO A C 1
ATOM 2274 O O . PRO A 1 310 ? -18.130 -16.083 20.775 1.00 45.09 310 PRO A O 1
ATOM 2277 N N . GLU A 1 311 ? -17.655 -18.072 21.713 1.00 51.62 311 GLU A N 1
ATOM 2278 C CA . GLU A 1 311 ? -16.565 -18.386 20.794 1.00 51.62 311 GLU A CA 1
ATOM 2279 C C . GLU A 1 311 ? -17.127 -18.493 19.365 1.00 51.62 311 GLU A C 1
ATOM 2281 O O . GLU A 1 311 ? -18.060 -19.272 19.122 1.00 51.62 311 GLU A O 1
ATOM 2286 N N . PRO A 1 312 ? -16.598 -17.739 18.386 1.00 53.03 312 PRO A N 1
ATOM 2287 C CA . PRO A 1 312 ? -16.987 -17.933 17.002 1.00 53.03 312 PRO A CA 1
ATOM 2288 C C . PRO A 1 312 ? -16.478 -19.305 16.550 1.00 53.03 312 PRO A C 1
ATOM 2290 O O . PRO A 1 312 ? -15.275 -19.529 16.431 1.00 53.03 312 PRO A O 1
ATOM 2293 N N . SER A 1 313 ? -17.403 -20.237 16.301 1.00 61.69 313 SER A N 1
ATOM 2294 C CA . SER A 1 313 ? -17.089 -21.583 15.811 1.00 61.69 313 SER A CA 1
ATOM 2295 C C . SER A 1 313 ? -16.122 -21.509 14.626 1.00 61.69 313 SER A C 1
ATOM 2297 O O . SER A 1 313 ? -16.422 -20.871 13.616 1.00 61.69 313 SER A O 1
ATOM 2299 N N . THR A 1 314 ? -14.979 -22.194 14.706 1.00 58.88 314 THR A N 1
ATOM 2300 C CA . THR A 1 314 ? -13.972 -22.231 13.631 1.00 58.88 314 THR A CA 1
ATOM 2301 C C . THR A 1 314 ? -14.587 -22.648 12.292 1.00 58.88 314 THR A C 1
ATOM 2303 O O . THR A 1 314 ? -14.231 -22.105 11.249 1.00 58.88 314 THR A O 1
ATOM 2306 N N . LYS A 1 315 ? -15.584 -23.548 12.318 1.00 57.06 315 LYS A N 1
ATOM 2307 C CA . LYS A 1 315 ? -16.363 -23.943 11.133 1.00 57.06 315 LYS A CA 1
ATOM 2308 C C . LYS A 1 315 ? -17.209 -22.800 10.576 1.00 57.06 315 LYS A C 1
ATOM 2310 O O . LYS A 1 315 ? -17.290 -22.658 9.361 1.00 57.06 315 LYS A O 1
ATOM 2315 N N . LEU A 1 316 ? -17.813 -21.982 11.437 1.00 59.94 316 LEU A N 1
ATOM 2316 C CA . LEU A 1 316 ? -18.586 -20.810 11.026 1.00 59.94 316 LEU A CA 1
ATOM 2317 C C . LEU A 1 316 ? -17.674 -19.745 10.410 1.00 59.94 316 LEU A C 1
ATOM 2319 O O . LEU A 1 316 ? -18.024 -19.187 9.378 1.00 59.94 316 LEU A O 1
ATOM 2323 N N . VAL A 1 317 ? -16.489 -19.511 10.982 1.00 60.22 317 VAL A N 1
ATOM 2324 C CA . VAL A 1 317 ? -15.486 -18.591 10.420 1.00 60.22 317 VAL A CA 1
ATOM 2325 C C . VAL A 1 317 ? -15.020 -19.071 9.048 1.00 60.22 317 VAL A C 1
ATOM 2327 O O . VAL A 1 317 ? -15.024 -18.290 8.103 1.00 60.22 317 VAL A O 1
ATOM 2330 N N . MET A 1 318 ? -14.683 -20.355 8.922 1.00 63.22 318 MET A N 1
ATOM 2331 C CA . MET A 1 318 ? -14.232 -20.948 7.662 1.00 63.22 318 MET A CA 1
ATOM 2332 C C . MET A 1 318 ? -15.329 -20.916 6.585 1.00 63.22 318 MET A C 1
ATOM 2334 O O . MET A 1 318 ? -15.053 -20.544 5.450 1.00 63.22 318 MET A O 1
ATOM 2338 N N . MET A 1 319 ? -16.581 -21.231 6.943 1.00 62.28 319 MET A N 1
ATOM 2339 C CA . MET A 1 319 ? -17.734 -21.121 6.039 1.00 62.28 319 MET A CA 1
ATOM 2340 C C . MET A 1 319 ? -18.042 -19.672 5.664 1.00 62.28 319 MET A C 1
ATOM 2342 O O . MET A 1 319 ? -18.322 -19.398 4.505 1.00 62.28 319 MET A O 1
ATOM 2346 N N . THR A 1 320 ? -17.963 -18.734 6.608 1.00 61.09 320 THR A N 1
ATOM 2347 C CA . THR A 1 320 ? -18.203 -17.309 6.331 1.00 61.09 320 THR A CA 1
ATOM 2348 C C . THR A 1 320 ? -17.134 -16.754 5.397 1.00 61.09 320 THR A C 1
ATOM 2350 O O . THR A 1 320 ? -17.476 -16.063 4.445 1.00 61.09 320 THR A O 1
ATOM 2353 N N . LEU A 1 321 ? -15.859 -17.101 5.619 1.00 63.09 321 LEU A N 1
ATOM 2354 C CA . LEU A 1 321 ? -14.780 -16.768 4.691 1.00 63.09 321 LEU A CA 1
ATOM 2355 C C . LEU A 1 321 ? -15.080 -17.342 3.309 1.00 63.09 321 LEU A C 1
ATOM 2357 O O . LEU A 1 321 ? -15.184 -16.557 2.382 1.00 63.09 321 LEU A O 1
ATOM 2361 N N . LEU A 1 322 ? -15.354 -18.645 3.191 1.00 67.56 322 LEU A N 1
ATOM 2362 C CA . LEU A 1 322 ? -15.673 -19.285 1.911 1.00 67.56 322 LEU A CA 1
ATOM 2363 C C . LEU A 1 322 ? -16.843 -18.603 1.172 1.00 67.56 322 LEU A C 1
ATOM 2365 O O . LEU A 1 322 ? -16.740 -18.311 -0.017 1.00 67.56 322 LEU A O 1
ATOM 2369 N N . PHE A 1 323 ? -17.953 -18.331 1.865 1.00 68.50 323 PHE A N 1
ATOM 2370 C CA . PHE A 1 323 ? -19.149 -17.722 1.270 1.00 68.50 323 PHE A CA 1
ATOM 2371 C C . PHE A 1 323 ? -18.980 -16.243 0.922 1.00 68.50 323 PHE A C 1
ATOM 2373 O O . PHE A 1 323 ? -19.730 -15.741 0.089 1.00 68.50 323 PHE A O 1
ATOM 2380 N N . VAL A 1 324 ? -18.031 -15.540 1.540 1.00 64.38 324 VAL A N 1
ATOM 2381 C CA . VAL A 1 324 ? -17.697 -14.159 1.175 1.00 64.38 324 VAL A CA 1
ATOM 2382 C C . VAL A 1 324 ? -16.651 -14.133 0.062 1.00 64.38 324 VAL A C 1
ATOM 2384 O O . VAL A 1 324 ? -16.737 -13.289 -0.822 1.00 64.38 324 VAL A O 1
ATOM 2387 N N . THR A 1 325 ? -15.699 -15.064 0.052 1.00 65.25 325 THR A N 1
ATOM 2388 C CA . THR A 1 325 ? -14.571 -15.045 -0.884 1.00 65.25 325 THR A CA 1
ATOM 2389 C C . THR A 1 325 ? -14.942 -15.595 -2.249 1.00 65.25 325 THR A C 1
ATOM 2391 O O . THR A 1 325 ? -14.594 -14.966 -3.240 1.00 65.25 325 THR A O 1
ATOM 2394 N N . LEU A 1 326 ? -15.733 -16.674 -2.326 1.00 69.75 326 LEU A N 1
ATOM 2395 C CA . LEU A 1 326 ? -16.170 -17.248 -3.607 1.00 69.75 326 LEU A CA 1
ATOM 2396 C C . LEU A 1 326 ? -16.905 -16.237 -4.506 1.00 69.75 326 LEU A C 1
ATOM 2398 O O . LEU A 1 326 ? -16.521 -16.085 -5.664 1.00 69.75 326 LEU A O 1
ATOM 2402 N N . PRO A 1 327 ? -17.935 -15.506 -4.031 1.00 69.69 327 PRO A N 1
ATOM 2403 C CA . PRO A 1 327 ? -18.613 -14.515 -4.863 1.00 69.69 327 PRO A CA 1
ATOM 2404 C C . PRO A 1 327 ? -17.680 -13.394 -5.308 1.00 69.69 327 PRO A C 1
ATOM 2406 O O . PRO A 1 327 ? -17.795 -12.904 -6.428 1.00 69.69 327 PRO A O 1
ATOM 2409 N N . VAL A 1 328 ? -16.764 -12.980 -4.434 1.00 65.88 328 VAL A N 1
ATOM 2410 C CA . VAL A 1 328 ? -15.845 -11.887 -4.734 1.00 65.88 328 VAL A CA 1
ATOM 2411 C C . VAL A 1 328 ? -14.790 -12.315 -5.755 1.00 65.88 328 VAL A C 1
ATOM 2413 O O . VAL A 1 328 ? -14.492 -11.552 -6.671 1.00 65.88 328 VAL A O 1
ATOM 2416 N N . GLU A 1 329 ? -14.300 -13.548 -5.672 1.00 69.69 329 GLU A N 1
ATOM 2417 C CA . GLU A 1 329 ? -13.398 -14.148 -6.655 1.00 69.69 329 GLU A CA 1
ATOM 2418 C C . GLU A 1 329 ? -14.076 -14.326 -8.017 1.00 69.69 329 GLU A C 1
ATOM 2420 O O . GLU A 1 329 ? -13.512 -13.947 -9.045 1.00 69.69 329 GLU A O 1
ATOM 2425 N N . ILE A 1 330 ? -15.342 -14.756 -8.035 1.00 70.88 330 ILE A N 1
ATOM 2426 C CA . ILE A 1 330 ? -16.155 -14.805 -9.258 1.00 70.88 330 ILE A CA 1
ATOM 2427 C C . ILE A 1 330 ? -16.312 -13.405 -9.870 1.00 70.88 330 ILE A C 1
ATOM 2429 O O . ILE A 1 330 ? -16.142 -13.249 -11.079 1.00 70.88 330 ILE A O 1
ATOM 2433 N N . ILE A 1 331 ? -16.609 -12.376 -9.067 1.00 70.12 331 ILE A N 1
ATOM 2434 C CA . ILE A 1 331 ? -16.723 -10.986 -9.545 1.00 70.12 331 ILE A CA 1
ATOM 2435 C C . ILE A 1 331 ? -15.385 -10.494 -10.107 1.00 70.12 331 ILE A C 1
ATOM 2437 O O . ILE A 1 331 ? -15.358 -9.862 -11.163 1.00 70.12 331 ILE A O 1
ATOM 2441 N N . PHE A 1 332 ? -14.278 -10.802 -9.437 1.00 68.19 332 PHE A N 1
ATOM 2442 C CA . PHE A 1 332 ? -12.938 -10.423 -9.869 1.00 68.19 332 PHE A CA 1
ATOM 2443 C C . PHE A 1 332 ? -12.575 -11.059 -11.219 1.00 68.19 332 PHE A C 1
ATOM 2445 O O . PHE A 1 332 ? -12.201 -10.353 -12.159 1.00 68.19 332 PHE A O 1
ATOM 2452 N N . LEU A 1 333 ? -12.770 -12.374 -11.357 1.00 69.12 333 LEU A N 1
ATOM 2453 C CA . LEU A 1 333 ? -12.558 -13.103 -12.610 1.00 69.12 333 LEU A CA 1
ATOM 2454 C C . LEU A 1 333 ? -13.487 -12.598 -13.723 1.00 69.12 333 LEU A C 1
ATOM 2456 O O . LEU A 1 333 ? -13.052 -12.436 -14.865 1.00 69.12 333 LEU A O 1
ATOM 2460 N N . ALA A 1 334 ? -14.742 -12.278 -13.393 1.00 68.75 334 ALA A N 1
ATOM 2461 C CA . ALA A 1 334 ? -15.695 -11.699 -14.334 1.00 68.75 334 ALA A CA 1
ATOM 2462 C C . ALA A 1 334 ? -15.265 -10.304 -14.815 1.00 68.75 334 ALA A C 1
ATOM 2464 O O . ALA A 1 334 ? -15.382 -10.020 -16.006 1.00 68.75 334 ALA A O 1
ATOM 2465 N N . MET A 1 335 ? -14.723 -9.449 -13.938 1.00 65.19 335 MET A N 1
ATOM 2466 C CA . MET A 1 335 ? -14.177 -8.148 -14.340 1.00 65.19 335 MET A CA 1
ATOM 2467 C C . MET A 1 335 ? -12.954 -8.306 -15.246 1.00 65.19 335 MET A C 1
ATOM 2469 O O . MET A 1 335 ? -12.883 -7.646 -16.281 1.00 65.19 335 MET A O 1
ATOM 2473 N N . LEU A 1 336 ? -12.022 -9.209 -14.923 1.00 66.88 336 LEU A N 1
ATOM 2474 C CA . LEU A 1 336 ? -10.856 -9.472 -15.777 1.00 66.88 336 LEU A CA 1
ATOM 2475 C C . LEU A 1 336 ? -11.252 -10.001 -17.162 1.00 66.88 336 LEU A C 1
ATOM 2477 O O . LEU A 1 336 ? -10.652 -9.613 -18.168 1.00 66.88 336 LEU A O 1
ATOM 2481 N N . HIS A 1 337 ? -12.283 -10.845 -17.220 1.00 67.69 337 HIS A N 1
ATOM 2482 C CA . HIS A 1 337 ? -12.857 -11.312 -18.477 1.00 67.69 337 HIS A CA 1
ATOM 2483 C C . HIS A 1 337 ? -13.556 -10.177 -19.242 1.00 67.69 337 HIS A C 1
ATOM 2485 O O . HIS A 1 337 ? -13.355 -10.039 -20.447 1.00 67.69 337 HIS A O 1
ATOM 2491 N N . PHE A 1 338 ? -14.327 -9.329 -18.552 1.00 68.44 338 PHE A N 1
ATOM 2492 C CA . PHE A 1 338 ? -15.026 -8.182 -19.141 1.00 68.44 338 PHE A CA 1
ATOM 2493 C C . PHE A 1 338 ? -14.065 -7.166 -19.769 1.00 68.44 338 PHE A C 1
ATOM 2495 O O . PHE A 1 338 ? -14.314 -6.691 -20.874 1.00 68.44 338 PHE A O 1
ATOM 2502 N N . PHE A 1 339 ? -12.939 -6.874 -19.113 1.00 63.78 339 PHE A N 1
ATOM 2503 C CA . PHE A 1 339 ? -11.897 -6.008 -19.674 1.00 63.78 339 PHE A CA 1
ATOM 2504 C C . PHE A 1 339 ? -11.083 -6.676 -20.797 1.00 63.78 339 PHE A C 1
ATOM 2506 O O . PHE A 1 339 ? -10.221 -6.032 -21.393 1.00 63.78 339 PHE A O 1
ATOM 2513 N N . GLY A 1 340 ? -11.343 -7.952 -21.105 1.00 60.50 340 GLY A N 1
ATOM 2514 C CA . GLY A 1 340 ? -10.627 -8.713 -22.130 1.00 60.50 340 GLY A CA 1
ATOM 2515 C C . GLY A 1 340 ? -9.176 -9.022 -21.758 1.00 60.50 340 GLY A C 1
ATOM 2516 O O . GLY A 1 340 ? -8.386 -9.398 -22.619 1.00 60.50 340 GLY A O 1
ATOM 2517 N N . TRP A 1 341 ? -8.804 -8.852 -20.487 1.00 61.69 341 TRP A N 1
ATOM 2518 C CA . TRP A 1 341 ? -7.428 -9.019 -20.016 1.00 61.69 341 TRP A CA 1
ATOM 2519 C C . TRP A 1 341 ? -7.063 -10.485 -19.785 1.00 61.69 341 TRP A C 1
ATOM 2521 O O . TRP A 1 341 ? -5.882 -10.831 -19.770 1.00 61.69 341 TRP A O 1
ATOM 2531 N N . LEU A 1 342 ? -8.064 -11.355 -19.617 1.00 59.69 342 LEU A N 1
ATOM 2532 C CA . LEU A 1 342 ? -7.857 -12.778 -19.387 1.00 59.69 342 LEU A CA 1
ATOM 2533 C C . LEU A 1 342 ? -8.988 -13.611 -20.014 1.00 59.69 342 LEU A C 1
ATOM 2535 O O . LEU A 1 342 ? -10.167 -13.407 -19.731 1.00 59.69 342 LEU A O 1
ATOM 2539 N N . HIS A 1 343 ? -8.633 -14.569 -20.871 1.00 61.34 343 HIS A N 1
ATOM 2540 C CA . HIS A 1 343 ? -9.549 -15.591 -21.386 1.00 61.34 343 HIS A CA 1
ATOM 2541 C C . HIS A 1 343 ? -9.196 -16.928 -20.743 1.00 61.34 343 HIS A C 1
ATOM 2543 O O . HIS A 1 343 ? -8.276 -17.621 -21.181 1.00 61.34 343 HIS A O 1
ATOM 2549 N N . LEU A 1 344 ? -9.904 -17.261 -19.665 1.00 63.28 344 LEU A N 1
ATOM 2550 C CA . LEU A 1 344 ? -9.721 -18.520 -18.954 1.00 63.28 344 LEU A CA 1
ATOM 2551 C C . LEU A 1 344 ? -10.747 -19.553 -19.428 1.00 63.28 344 LEU A C 1
ATOM 2553 O O . LEU A 1 344 ? -11.925 -19.220 -19.574 1.00 63.28 344 LEU A O 1
ATOM 2557 N N . PRO A 1 345 ? -10.340 -20.817 -19.634 1.00 68.19 345 PRO A N 1
ATOM 2558 C CA . PRO A 1 345 ? -11.299 -21.894 -19.811 1.00 68.19 345 PRO A CA 1
ATOM 2559 C C . PRO A 1 345 ? -12.142 -22.038 -18.537 1.00 68.19 345 PRO A C 1
ATOM 2561 O O . PRO A 1 345 ? -11.621 -21.941 -17.428 1.00 68.19 345 PRO A O 1
ATOM 2564 N N . PHE A 1 346 ? -13.437 -22.317 -18.696 1.00 59.19 346 PHE A N 1
ATOM 2565 C CA . PHE A 1 346 ? -14.398 -22.434 -17.591 1.00 59.19 346 PHE A CA 1
ATOM 2566 C C . PHE A 1 346 ? -13.925 -23.375 -16.468 1.00 59.19 346 PHE A C 1
ATOM 2568 O O . PHE A 1 346 ? -14.096 -23.073 -15.294 1.00 59.19 346 PHE A O 1
ATOM 2575 N N . PHE A 1 347 ? -13.257 -24.476 -16.823 1.00 60.00 347 PHE A N 1
ATOM 2576 C CA . PHE A 1 347 ? -12.692 -25.419 -15.854 1.00 60.00 347 PHE A CA 1
ATOM 2577 C C . PHE A 1 347 ? -11.621 -24.817 -14.946 1.00 60.00 347 PHE A C 1
ATOM 2579 O O . PHE A 1 347 ? -11.493 -25.258 -13.814 1.00 60.00 347 PHE A O 1
ATOM 2586 N N . PHE A 1 348 ? -10.858 -23.831 -15.417 1.00 61.75 348 PHE A N 1
ATOM 2587 C CA . PHE A 1 348 ? -9.867 -23.160 -14.583 1.00 61.75 348 PHE A CA 1
ATOM 2588 C C . PHE A 1 348 ? -10.553 -22.258 -13.554 1.00 61.75 348 PHE A C 1
ATOM 2590 O O . PHE A 1 348 ? -10.223 -22.332 -12.383 1.00 61.75 348 PHE A O 1
ATOM 2597 N N . VAL A 1 349 ? -11.563 -21.490 -13.979 1.00 59.94 349 VAL A N 1
ATOM 2598 C CA . VAL A 1 349 ? -12.373 -20.617 -13.104 1.00 59.94 349 VAL A CA 1
ATOM 2599 C C . VAL A 1 349 ? -13.179 -21.411 -12.073 1.00 59.94 349 VAL A C 1
ATOM 2601 O O . VAL A 1 349 ? -13.417 -20.938 -10.973 1.00 59.94 349 VAL A O 1
ATOM 2604 N N . ALA A 1 350 ? -13.631 -22.614 -12.428 1.00 54.41 350 ALA A N 1
ATOM 2605 C CA . ALA A 1 350 ? -14.418 -23.460 -11.534 1.00 54.41 350 ALA A CA 1
ATOM 2606 C C . ALA A 1 350 ? -13.578 -24.204 -10.477 1.00 54.41 350 ALA A C 1
ATOM 2608 O O . ALA A 1 350 ? -14.153 -24.781 -9.556 1.00 54.41 350 ALA A O 1
ATOM 2609 N N . LEU A 1 351 ? -12.252 -24.262 -10.646 1.00 54.50 351 LEU A N 1
ATOM 2610 C CA . LEU A 1 351 ? -11.337 -25.079 -9.836 1.00 54.50 351 LEU A CA 1
ATOM 2611 C C . LEU A 1 351 ? -10.270 -24.237 -9.109 1.00 54.50 351 LEU A C 1
ATOM 2613 O O . LEU A 1 351 ? -9.568 -24.778 -8.256 1.00 54.50 351 LEU A O 1
ATOM 2617 N N . SER A 1 352 ? -10.155 -22.948 -9.455 1.00 51.66 352 SER A N 1
ATOM 2618 C CA . SER A 1 352 ? -9.475 -21.893 -8.689 1.00 51.66 352 SER A CA 1
ATOM 2619 C C . SER A 1 352 ? -10.307 -21.488 -7.480 1.00 51.66 352 SER A C 1
ATOM 2621 O O . SER A 1 352 ? -9.754 -21.530 -6.363 1.00 51.66 352 SER A O 1
#

Foldseek 3Di:
DLLVLLLLLLLLLLLVLLLVLLLVLLVVLLVCLVVVLCVDPVSVVLSLLLSLLLSLLSQLVSLLVSLVVSLVVSVPDDPPQDDDPDDDPPDDDDPVCPVVVVVCCVPDPPPFFDRFDDDDDDDPDVVVSVLSSLLSSLLSSVLSNVLSNVLSVVLSVQSSVCSVVVHRSLLPRQLCSLLVSLVSSVVSSVVSVVVCVVCSPDCVSVVSSVVSVVSSVVSLVSNCPRPVRNVVSPPDPVVSVVVSVVSSVVSVVSSVCCSGDPLVSVVVCLVCRLVVSLVVSLVVLVVVLVVVVVVVVDDDDDDDDDDDPDDCPSVNSVVSSVVSRLVSSVVSVVVCVVVVSDDDDPVVSVPD

Secondary structure (DSSP, 8-state):
-HHHHHHHHHHHHHHHHHHHHHHHHHHHHHHHHHHTTTTSHHHHHHHHHHHHHHHHHHHHHHHHHHHHHHHHHHHHS----PPPPPPPPP----TTHHHHHHHHHHH----PPPPPP-PPPPP--HHHHHHHHHHHHHHHHHHHHHHHHHHHHHHHHHHHHHHHTT--GGGTHHHHHHHHHHHHHHHHHHHHHHHHHTTTTSSHHHHHHHHHHHHHHHHHHHHHH-TTTGGGGSSSHHHHHHHHHHHHHHHHHHHHHHTTSTTHHHHHHHHHHHHHHHHHHHHHHHHHHHHHHHHHHS----------PPP--HHHHHHHHHHHHHHHHHHHHHHHHHTTS----HHHHTT-